Protein AF-0000000076654487 (afdb_homodimer)

Secondary structure (DSSP, 8-state):
--------------------S---TTSSS-SS--EEE-TTSHHHHHHHHHHHHHSTTSPPPTTEEEEEEE-GGGT-EEEEEESS-SSTT----EEEEEEEEGGGTEEEEEEEE-S---TT-----GGGS----EEEE-TTS-EEEEEE-SSHHHHHHHHHHHHHHHHHHHHHHHHHHHHHHT-/--------------------S---TTSSS-SS--EEE-TTSHHHHHHHHHHHHHSTTSPPPTTEEEEEEE-GGGT-EEEEEESS-SSTT----EEEEEEEEGGGTEEEEEEEE-S---TT-----GGGS----EEEE-TTS-EEEEEE-SSHHHHHHHHHHHHHHHHHHHHHHHHHHHHHHT-

Structure (mmCIF, N/CA/C/O backbone):
data_AF-0000000076654487-model_v1
#
loop_
_entity.id
_entity.type
_entity.pdbx_description
1 polymer 'Uncharacterized protein'
#
loop_
_atom_site.group_PDB
_atom_site.id
_atom_site.type_symbol
_atom_site.label_atom_id
_atom_site.label_alt_id
_atom_site.label_comp_id
_atom_site.label_asym_id
_atom_site.label_entity_id
_atom_site.label_seq_id
_atom_site.pdbx_PDB_ins_code
_atom_site.Cartn_x
_atom_site.Cartn_y
_atom_site.Cartn_z
_atom_site.occupancy
_atom_site.B_iso_or_equiv
_atom_site.auth_seq_id
_atom_site.auth_comp_id
_atom_site.auth_asym_id
_atom_site.auth_atom_id
_atom_site.pdbx_PDB_model_num
ATOM 1 N N . MET A 1 1 ? 0.216 -2.188 -38.406 1 23.5 1 MET A N 1
ATOM 2 C CA . MET A 1 1 ? 0.573 -3.184 -37.406 1 23.5 1 MET A CA 1
ATOM 3 C C . MET A 1 1 ? 0.747 -2.533 -36.031 1 23.5 1 MET A C 1
ATOM 5 O O . MET A 1 1 ? 1.669 -1.74 -35.844 1 23.5 1 MET A O 1
ATOM 9 N N . ALA A 1 2 ? -0.387 -2.32 -35.406 1 31.64 2 ALA A N 1
ATOM 10 C CA . ALA A 1 2 ? -0.644 -1.23 -34.469 1 31.64 2 ALA A CA 1
ATOM 11 C C . ALA A 1 2 ? 0.25 -1.345 -33.25 1 31.64 2 ALA A C 1
ATOM 13 O O . ALA A 1 2 ? 0.696 -2.439 -32.906 1 31.64 2 ALA A O 1
ATOM 14 N N . PRO A 1 3 ? 0.4 -0.325 -32.5 1 30.3 3 PRO A N 1
ATOM 15 C CA . PRO A 1 3 ? 1.2 0.01 -31.312 1 30.3 3 PRO A CA 1
ATOM 16 C C . PRO A 1 3 ? 0.864 -0.861 -30.109 1 30.3 3 PRO A C 1
ATOM 18 O O . PRO A 1 3 ? -0.278 -0.86 -29.641 1 30.3 3 PRO A O 1
ATOM 21 N N . ILE A 1 4 ? 1.284 -2.039 -29.922 1 30.59 4 ILE A N 1
ATOM 22 C CA . ILE A 1 4 ? 0.866 -2.885 -28.812 1 30.59 4 ILE A CA 1
ATOM 23 C C . ILE A 1 4 ? 1.35 -2.283 -27.5 1 30.59 4 ILE A C 1
ATOM 25 O O . ILE A 1 4 ? 2.555 -2.219 -27.234 1 30.59 4 ILE A O 1
ATOM 29 N N . ARG A 1 5 ? 0.355 -1.23 -26.75 1 32.34 5 ARG A N 1
ATOM 30 C CA . ARG A 1 5 ? 0.562 -0.476 -25.516 1 32.34 5 ARG A CA 1
ATOM 31 C C . ARG A 1 5 ? 0.9 -1.404 -24.359 1 32.34 5 ARG A C 1
ATOM 33 O O . ARG A 1 5 ? 0.125 -2.305 -24.031 1 32.34 5 ARG A O 1
ATOM 40 N N . THR A 1 6 ? 1.857 -1.496 -23.938 1 39.03 6 THR A N 1
ATOM 41 C CA . THR A 1 6 ? 2.695 -2.197 -22.969 1 39.03 6 THR A CA 1
ATOM 42 C C . THR A 1 6 ? 2.205 -1.95 -21.547 1 39.03 6 THR A C 1
ATOM 44 O O . THR A 1 6 ? 1.56 -0.936 -21.281 1 39.03 6 THR A O 1
ATOM 47 N N . CYS A 1 7 ? 2.293 -2.842 -20.641 1 35.69 7 CYS A N 1
ATOM 48 C CA . CYS A 1 7 ? 2.203 -3.104 -19.219 1 35.69 7 CYS A CA 1
ATOM 49 C C . CYS A 1 7 ? 2.861 -1.987 -18.422 1 35.69 7 CYS A C 1
ATOM 51 O O . CYS A 1 7 ? 4.09 -1.912 -18.344 1 35.69 7 CYS A O 1
ATOM 53 N N . LYS A 1 8 ? 2.684 -0.867 -18.047 1 39.19 8 LYS A N 1
ATOM 54 C CA . LYS A 1 8 ? 3.438 0.027 -17.172 1 39.19 8 LYS A CA 1
ATOM 55 C C . LYS A 1 8 ? 3.025 -0.156 -15.719 1 39.19 8 LYS A C 1
ATOM 57 O O . LYS A 1 8 ? 1.884 0.125 -15.352 1 39.19 8 LYS A O 1
ATOM 62 N N . GLN A 1 9 ? 2.883 -1.13 -14.695 1 35.28 9 GLN A N 1
ATOM 63 C CA . GLN A 1 9 ? 2.73 -0.827 -13.273 1 35.28 9 GLN A CA 1
ATOM 64 C C . GLN A 1 9 ? 4.055 -0.371 -12.664 1 35.28 9 GLN A C 1
ATOM 66 O O . GLN A 1 9 ? 4.066 0.351 -11.664 1 35.28 9 GLN A O 1
ATOM 71 N N . VAL A 1 10 ? 5.391 -0.1 -12.656 1 39.38 10 VAL A N 1
ATOM 72 C CA . VAL A 1 10 ? 6.387 -0.118 -11.594 1 39.38 10 VAL A CA 1
ATOM 73 C C . VAL A 1 10 ? 6.688 1.309 -11.141 1 39.38 10 VAL A C 1
ATOM 75 O O . VAL A 1 10 ? 6.93 1.554 -9.961 1 39.38 10 VAL A O 1
ATOM 78 N N . ARG A 1 11 ? 6.32 2.211 -10.438 1 48.56 11 ARG A N 1
ATOM 79 C CA . ARG A 1 11 ? 7.641 2.744 -10.117 1 48.56 11 ARG A CA 1
ATOM 80 C C . ARG A 1 11 ? 7.738 3.119 -8.641 1 48.56 11 ARG A C 1
ATOM 82 O O . ARG A 1 11 ? 6.816 3.713 -8.086 1 48.56 11 ARG A O 1
ATOM 89 N N . PHE A 1 12 ? 8.453 2.875 -7.801 1 46.5 12 PHE A N 1
ATOM 90 C CA . PHE A 1 12 ? 8.711 3.719 -6.641 1 46.5 12 PHE A CA 1
ATOM 91 C C . PHE A 1 12 ? 9.789 4.75 -6.945 1 46.5 12 PHE A C 1
ATOM 93 O O . PHE A 1 12 ? 10.977 4.422 -6.984 1 46.5 12 PHE A O 1
ATOM 100 N N . ARG A 1 13 ? 10.094 5.652 -8.125 1 46.31 13 ARG A N 1
ATOM 101 C CA . ARG A 1 13 ? 11.281 6.488 -8.047 1 46.31 13 ARG A CA 1
ATOM 102 C C . ARG A 1 13 ? 11.117 7.586 -7.004 1 46.31 13 ARG A C 1
ATOM 104 O O . ARG A 1 13 ? 10.602 8.664 -7.305 1 46.31 13 ARG A O 1
ATOM 111 N N . ASP A 1 14 ? 11.336 7.172 -5.656 1 41.62 14 ASP A N 1
ATOM 112 C CA . ASP A 1 14 ? 11.359 8.086 -4.516 1 41.62 14 ASP A CA 1
ATOM 113 C C . ASP A 1 14 ? 12.477 9.117 -4.656 1 41.62 14 ASP A C 1
ATOM 115 O O . ASP A 1 14 ? 13.641 8.812 -4.406 1 41.62 14 ASP A O 1
ATOM 119 N N . GLN A 1 15 ? 12.594 10.203 -5.73 1 39.38 15 GLN A N 1
ATOM 120 C CA . GLN A 1 15 ? 13.688 11.039 -6.203 1 39.38 15 GLN A CA 1
ATOM 121 C C . GLN A 1 15 ? 14.469 11.633 -5.035 1 39.38 15 GLN A C 1
ATOM 123 O O . GLN A 1 15 ? 13.891 12.273 -4.156 1 39.38 15 GLN A O 1
ATOM 128 N N . TYR A 1 16 ? 15.484 11.344 -3.92 1 38.53 16 TYR A N 1
ATOM 129 C CA . TYR A 1 16 ? 16.172 12.602 -3.639 1 38.53 16 TYR A CA 1
ATOM 130 C C . TYR A 1 16 ? 17.234 12.891 -4.699 1 38.53 16 TYR A C 1
ATOM 132 O O . TYR A 1 16 ? 17.984 11.992 -5.105 1 38.53 16 TYR A O 1
ATOM 140 N N . GLU A 1 17 ? 17.141 13.953 -5.531 1 36.28 17 GLU A N 1
ATOM 141 C CA . GLU A 1 17 ? 18.422 14.422 -6.008 1 36.28 17 GLU A CA 1
ATOM 142 C C . GLU A 1 17 ? 19.5 14.305 -4.922 1 36.28 17 GLU A C 1
ATOM 144 O O . GLU A 1 17 ? 19.172 14.156 -3.74 1 36.28 17 GLU A O 1
ATOM 149 N N . ARG A 1 18 ? 20.469 15.148 -4.199 1 33.25 18 ARG A N 1
ATOM 150 C CA . ARG A 1 18 ? 21.891 15.125 -4.535 1 33.25 18 ARG A CA 1
ATOM 151 C C . ARG A 1 18 ? 22.641 14.07 -3.715 1 33.25 18 ARG A C 1
ATOM 153 O O . ARG A 1 18 ? 22.781 14.219 -2.5 1 33.25 18 ARG A O 1
ATOM 160 N N . PRO A 1 19 ? 22.562 12.633 -3.738 1 33.38 19 PRO A N 1
ATOM 161 C CA . PRO A 1 19 ? 23.547 11.992 -2.861 1 33.38 19 PRO A CA 1
ATOM 162 C C . PRO A 1 19 ? 24.984 12.414 -3.182 1 33.38 19 PRO A C 1
ATOM 164 O O . PRO A 1 19 ? 25.469 12.156 -4.285 1 33.38 19 PRO A O 1
ATOM 167 N N . LYS A 1 20 ? 25.5 13.367 -2.941 1 32.88 20 LYS A N 1
ATOM 168 C CA . LYS A 1 20 ? 26.938 13.297 -3.18 1 32.88 20 LYS A CA 1
ATOM 169 C C . LYS A 1 20 ? 27.547 12.039 -2.555 1 32.88 20 LYS A C 1
ATOM 171 O O . LYS A 1 20 ? 28.375 11.367 -3.176 1 32.88 20 LYS A O 1
ATOM 176 N N . ASN A 1 21 ? 27.984 12.039 -1.255 1 29.23 21 ASN A N 1
ATOM 177 C CA . ASN A 1 21 ? 28.844 11.023 -0.655 1 29.23 21 ASN A CA 1
ATOM 178 C C . ASN A 1 21 ? 28.062 9.75 -0.334 1 29.23 21 ASN A C 1
ATOM 180 O O . ASN A 1 21 ? 26.891 9.812 0.015 1 29.23 21 ASN A O 1
ATOM 184 N N . LYS A 1 22 ? 28.594 8.523 -0.768 1 29.69 22 LYS A N 1
ATOM 185 C CA . LYS A 1 22 ? 28.359 7.105 -0.51 1 29.69 22 LYS A CA 1
ATOM 186 C C . LYS A 1 22 ? 27.812 6.883 0.893 1 29.69 22 LYS A C 1
ATOM 188 O O . LYS A 1 22 ? 28.562 6.746 1.854 1 29.69 22 LYS A O 1
ATOM 193 N N . ALA A 1 23 ? 26.938 7.566 1.397 1 30.48 23 ALA A N 1
ATOM 194 C CA . ALA A 1 23 ? 26.703 7.164 2.781 1 30.48 23 ALA A CA 1
ATOM 195 C C . ALA A 1 23 ? 26.312 5.691 2.863 1 30.48 23 ALA A C 1
ATOM 197 O O . ALA A 1 23 ? 25.578 5.191 2.008 1 30.48 23 ALA A O 1
ATOM 198 N N . SER A 1 24 ? 27.078 4.887 3.352 1 29.08 24 SER A N 1
ATOM 199 C CA . SER A 1 24 ? 26.969 3.477 3.717 1 29.08 24 SER A CA 1
ATOM 200 C C . SER A 1 24 ? 25.562 3.137 4.203 1 29.08 24 SER A C 1
ATOM 202 O O . SER A 1 24 ? 24.969 3.891 4.977 1 29.08 24 SER A O 1
ATOM 204 N N . LEU A 1 25 ? 24.766 2.479 3.451 1 31.28 25 LEU A N 1
ATOM 205 C CA . LEU A 1 25 ? 23.547 1.765 3.818 1 31.28 25 LEU A CA 1
ATOM 206 C C . LEU A 1 25 ? 23.5 1.495 5.32 1 31.28 25 LEU A C 1
ATOM 208 O O . LEU A 1 25 ? 22.5 1.004 5.84 1 31.28 25 LEU A O 1
ATOM 212 N N . THR A 1 26 ? 24.688 1.506 5.902 1 31.28 26 THR A N 1
ATOM 213 C CA . THR A 1 26 ? 24.812 1.057 7.285 1 31.28 26 THR A CA 1
ATOM 214 C C . THR A 1 26 ? 24.188 2.068 8.242 1 31.28 26 THR A C 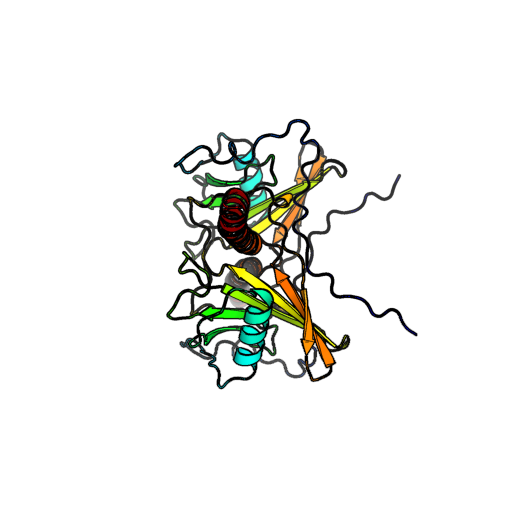1
ATOM 216 O O . THR A 1 26 ? 23.953 1.758 9.414 1 31.28 26 THR A O 1
ATOM 219 N N . GLU A 1 27 ? 24.391 3.436 7.832 1 34.56 27 GLU A N 1
ATOM 220 C CA . GLU A 1 27 ? 24.078 4.367 8.914 1 34.56 27 GLU A CA 1
ATOM 221 C C . GLU A 1 27 ? 22.578 4.605 9.031 1 34.56 27 GLU A C 1
ATOM 223 O O . GLU A 1 27 ? 22.141 5.605 9.609 1 34.56 27 GLU A O 1
ATOM 228 N N . MET A 1 28 ? 21.891 4.074 8.078 1 35.91 28 MET A N 1
ATOM 229 C CA . MET A 1 28 ? 20.469 4.395 8.125 1 35.91 28 MET A CA 1
ATOM 230 C C . MET A 1 28 ? 19.969 4.418 9.562 1 35.91 28 MET A C 1
ATOM 232 O O . MET A 1 28 ? 19.234 5.332 9.953 1 35.91 28 MET A O 1
ATOM 236 N N . GLY A 1 29 ? 19.359 3.227 9.875 1 35.81 29 GLY A N 1
ATOM 237 C CA . GLY A 1 29 ? 18.547 3.176 11.078 1 35.81 29 GLY A CA 1
ATOM 238 C C . GLY A 1 29 ? 19.344 3.49 12.344 1 35.81 29 GLY A C 1
ATOM 239 O O . GLY A 1 29 ? 20.531 3.182 12.43 1 35.81 29 GLY A O 1
ATOM 240 N N . LYS A 1 30 ? 19.359 4.68 12.742 1 41.03 30 LYS A N 1
ATOM 241 C CA . LYS A 1 30 ? 19.75 4.625 14.148 1 41.03 30 LYS A CA 1
ATOM 242 C C . LYS A 1 30 ? 19.484 3.244 14.742 1 41.03 30 LYS A C 1
ATOM 244 O O . LYS A 1 30 ? 18.484 2.6 14.414 1 41.03 30 LYS A O 1
ATOM 249 N N . PRO A 1 31 ? 20.453 2.564 15.305 1 43.91 31 PRO A N 1
ATOM 250 C CA . PRO A 1 31 ? 20.297 1.255 15.945 1 43.91 31 PRO A CA 1
ATOM 251 C C . PRO A 1 31 ? 18.844 0.916 16.25 1 43.91 31 PRO A C 1
ATOM 253 O O . PRO A 1 31 ? 17.953 1.759 16.078 1 43.91 31 PRO A O 1
ATOM 256 N N . ASP A 1 32 ? 18.438 0.181 17.391 1 51.78 32 ASP A N 1
ATOM 257 C CA . ASP A 1 32 ? 17.406 -0.6 18.062 1 51.78 32 ASP A CA 1
ATOM 258 C C . ASP A 1 32 ? 16.172 0.256 18.359 1 51.78 32 ASP A C 1
ATOM 260 O O . ASP A 1 32 ? 15.266 -0.182 19.078 1 51.78 32 ASP A O 1
ATOM 264 N N . GLY A 1 33 ? 15.992 1.691 17.938 1 69.56 33 GLY A N 1
ATOM 265 C CA . GLY A 1 33 ? 14.891 2.348 18.625 1 69.56 33 GLY A CA 1
ATOM 266 C C . GLY A 1 33 ? 13.914 3.016 17.672 1 69.56 33 GLY A C 1
ATOM 267 O O . GLY A 1 33 ? 14.18 3.123 16.469 1 69.56 33 GLY A O 1
ATOM 268 N N . ILE A 1 34 ? 12.766 3.215 17.922 1 89.31 34 ILE A N 1
ATOM 269 C CA . ILE A 1 34 ? 11.633 3.914 17.328 1 89.31 34 ILE A CA 1
ATOM 270 C C . ILE A 1 34 ? 11.883 5.422 17.359 1 89.31 34 ILE A C 1
ATOM 272 O O . ILE A 1 34 ? 12.195 5.977 18.422 1 89.31 34 ILE A O 1
ATOM 276 N N . THR A 1 35 ? 12.031 6.074 16.172 1 93.06 35 THR A N 1
ATOM 277 C CA . THR A 1 35 ? 12.094 7.531 16.125 1 93.06 35 THR A CA 1
ATOM 278 C C . THR A 1 35 ? 10.688 8.133 16.109 1 93.06 35 THR A C 1
ATOM 280 O O . THR A 1 35 ? 9.867 7.812 15.25 1 93.06 35 THR A O 1
ATOM 283 N N . ILE A 1 36 ? 10.461 8.977 17.078 1 95.56 36 ILE A N 1
ATOM 284 C CA . ILE A 1 36 ? 9.172 9.641 17.219 1 95.56 36 ILE A CA 1
ATOM 285 C C . ILE A 1 36 ? 9.328 11.133 16.938 1 95.56 36 ILE A C 1
ATOM 287 O O . ILE A 1 36 ? 10.211 11.789 17.5 1 95.56 36 ILE A O 1
ATOM 291 N N . LEU A 1 37 ? 8.578 11.672 15.977 1 96.19 37 LEU A N 1
ATOM 292 C CA . LEU A 1 37 ? 8.531 13.102 15.703 1 96.19 37 LEU A CA 1
ATOM 293 C C . LEU A 1 37 ? 7.289 13.734 16.312 1 96.19 37 LEU A C 1
ATOM 295 O O . LEU A 1 37 ? 6.191 13.18 16.219 1 96.19 37 LEU A O 1
ATOM 299 N N . THR A 1 38 ? 7.461 14.828 16.938 1 95.88 38 THR A N 1
ATOM 300 C CA . THR A 1 38 ? 6.371 15.516 17.625 1 95.88 38 THR A CA 1
ATOM 301 C C . THR A 1 38 ? 6.117 16.875 17 1 95.88 38 THR A C 1
ATOM 303 O O . THR A 1 38 ? 6.742 17.234 15.992 1 95.88 38 THR A O 1
ATOM 306 N N . LYS A 1 39 ? 5.211 17.625 17.578 1 92.88 39 LYS A N 1
ATOM 307 C CA . LYS A 1 39 ? 4.832 18.938 17.062 1 92.88 39 LYS A CA 1
ATOM 308 C C . LYS A 1 39 ? 6.008 19.922 17.109 1 92.88 39 LYS A C 1
ATOM 310 O O . LYS A 1 39 ? 5.957 20.984 16.516 1 92.88 39 LYS A O 1
ATOM 315 N N . LYS A 1 40 ? 7.016 19.594 17.75 1 93.12 40 LYS A N 1
ATOM 316 C CA . LYS A 1 40 ? 8.227 20.406 17.781 1 93.12 40 LYS A CA 1
ATOM 317 C C . LYS A 1 40 ? 9.031 20.234 16.5 1 93.12 40 LYS A C 1
ATOM 319 O O . LYS A 1 40 ? 9.922 21.031 16.203 1 93.12 40 LYS A O 1
ATOM 324 N N . ASP A 1 41 ? 8.773 19.156 15.797 1 93.25 41 ASP A N 1
ATOM 325 C CA . ASP A 1 41 ? 9.469 18.859 14.547 1 93.25 41 ASP A CA 1
ATOM 326 C C . ASP A 1 41 ? 8.734 19.453 13.352 1 93.25 41 ASP A C 1
ATOM 328 O O . ASP A 1 41 ? 7.516 19.312 13.234 1 93.25 41 ASP A O 1
ATOM 332 N N . GLU A 1 42 ? 9.469 20.062 12.406 1 93.5 42 GLU A N 1
ATOM 333 C CA . GLU A 1 42 ? 8.883 20.703 11.227 1 93.5 42 GLU A CA 1
ATOM 334 C C . GLU A 1 42 ? 8.156 19.688 10.359 1 93.5 42 GLU A C 1
ATOM 336 O O . GLU A 1 42 ? 7.086 19.984 9.812 1 93.5 42 GLU A O 1
ATOM 341 N N . VAL A 1 43 ? 8.758 18.562 10.266 1 93.81 43 VAL A N 1
ATOM 342 C CA . VAL A 1 43 ? 8.172 17.516 9.438 1 93.81 43 VAL A CA 1
ATOM 343 C C . VAL A 1 43 ? 6.816 17.094 10.008 1 93.81 43 VAL A C 1
ATOM 345 O O . VAL A 1 43 ? 5.844 16.953 9.266 1 93.81 43 VAL A O 1
ATOM 348 N N . CYS A 1 44 ? 6.773 16.906 11.266 1 96.06 44 CYS A N 1
ATOM 349 C CA . CYS A 1 44 ? 5.531 16.516 11.922 1 96.06 44 CYS A CA 1
ATOM 350 C C . CYS A 1 44 ? 4.453 17.594 11.727 1 96.06 44 CYS A C 1
ATOM 352 O O . CYS A 1 44 ? 3.316 17.266 11.375 1 96.06 44 CYS A O 1
ATOM 354 N N . CYS A 1 45 ? 4.805 18.812 11.906 1 93.75 45 CYS A N 1
ATOM 355 C CA . CYS A 1 45 ? 3.865 19.922 11.727 1 93.75 45 CYS A CA 1
ATOM 356 C C . CYS A 1 45 ? 3.336 19.953 10.297 1 93.75 45 CYS A C 1
ATOM 358 O O . CYS A 1 45 ? 2.135 20.109 10.078 1 93.75 45 CYS A O 1
ATOM 360 N N . PHE A 1 46 ? 4.227 19.812 9.383 1 93.25 46 PHE A N 1
ATOM 361 C CA . PHE A 1 46 ? 3.859 19.844 7.973 1 93.25 46 PHE A CA 1
ATOM 362 C C . PHE A 1 46 ? 2.871 18.734 7.648 1 93.25 46 PHE A C 1
ATOM 364 O O . PHE A 1 46 ? 1.811 18.984 7.07 1 93.25 46 PHE A O 1
ATOM 371 N N . ILE A 1 47 ? 3.178 17.453 8.008 1 96.31 47 ILE A N 1
ATOM 372 C CA . ILE A 1 47 ? 2.391 16.281 7.637 1 96.31 47 ILE A CA 1
ATOM 373 C C . ILE A 1 47 ? 1.038 16.328 8.344 1 96.31 47 ILE A C 1
ATOM 375 O O . ILE A 1 47 ? -0.001 16.094 7.723 1 96.31 47 ILE A O 1
ATOM 379 N N . THR A 1 48 ? 1.052 16.609 9.625 1 95.69 48 THR A N 1
ATOM 380 C CA . THR A 1 48 ? -0.208 16.641 10.359 1 95.69 48 THR A CA 1
ATOM 381 C C . THR A 1 48 ? -1.071 17.812 9.898 1 95.69 48 THR A C 1
ATOM 383 O O . THR A 1 48 ? -2.299 17.703 9.852 1 95.69 48 THR A O 1
ATOM 386 N N . GLY A 1 49 ? -0.421 18.953 9.57 1 92.44 49 GLY A N 1
ATOM 387 C CA . GLY A 1 49 ? -1.163 20.062 8.984 1 92.44 49 GLY A CA 1
ATOM 388 C C . GLY A 1 49 ? -1.818 19.703 7.66 1 92.44 49 GLY A C 1
ATOM 389 O O . GLY A 1 49 ? -2.975 20.062 7.422 1 92.44 49 GLY A O 1
ATOM 390 N N . THR A 1 50 ? -1.096 19.078 6.84 1 92.88 50 THR A N 1
ATOM 391 C CA . THR A 1 50 ? -1.614 18.625 5.547 1 92.88 50 THR A CA 1
ATOM 392 C C . THR A 1 50 ? -2.783 17.672 5.734 1 92.88 50 THR A C 1
ATOM 394 O O . THR A 1 50 ? -3.816 17.797 5.078 1 92.88 50 THR A O 1
ATOM 397 N N . LEU A 1 51 ? -2.574 16.688 6.648 1 95.06 51 LEU A N 1
ATOM 398 C CA . LEU A 1 51 ? -3.641 15.734 6.934 1 95.06 51 LEU A CA 1
ATOM 399 C C . LEU A 1 51 ? -4.895 16.453 7.426 1 95.06 51 LEU A C 1
ATOM 401 O O . LEU A 1 51 ? -6.004 16.141 7 1 95.06 51 LEU A O 1
ATOM 405 N N . SER A 1 52 ? -4.719 17.359 8.289 1 91.19 52 SER A N 1
ATOM 406 C CA . SER A 1 52 ? -5.828 18.109 8.852 1 91.19 52 SER A CA 1
ATOM 407 C C . SER A 1 52 ? -6.617 18.828 7.754 1 91.19 52 SER A C 1
ATOM 409 O O . SER A 1 52 ? -7.852 18.812 7.762 1 91.19 52 SER A O 1
ATOM 411 N N . ARG A 1 53 ? -5.934 19.469 6.828 1 89.69 53 ARG A N 1
ATOM 412 C CA . ARG A 1 53 ? -6.598 20.172 5.73 1 89.69 53 ARG A CA 1
ATOM 413 C C . ARG A 1 53 ? -7.293 19.188 4.797 1 89.69 53 ARG A C 1
ATOM 415 O O . ARG A 1 53 ? -8.375 19.469 4.273 1 89.69 53 ARG A O 1
ATOM 422 N N . PHE A 1 54 ? -6.695 18.078 4.629 1 88.75 54 PHE A N 1
ATOM 423 C CA . PHE A 1 54 ? -7.223 17.047 3.73 1 88.75 54 PHE A CA 1
ATOM 424 C C . PHE A 1 54 ? -8.508 16.453 4.289 1 88.75 54 PHE A C 1
ATOM 426 O O . PHE A 1 54 ? -9.438 16.156 3.535 1 88.75 54 PHE A O 1
ATOM 433 N N . LEU A 1 55 ? -8.555 16.219 5.559 1 89.69 55 LEU A N 1
ATOM 434 C CA . LEU A 1 55 ? -9.656 15.492 6.184 1 89.69 55 LEU A CA 1
ATOM 435 C C . LEU A 1 55 ? -10.766 16.438 6.609 1 89.69 55 LEU A C 1
ATOM 437 O O . LEU A 1 55 ? -11.781 16.016 7.168 1 89.69 55 LEU A O 1
ATOM 441 N N . LYS A 1 56 ? -10.523 17.656 6.379 1 84.62 56 LYS A N 1
ATOM 442 C CA . LYS A 1 56 ? -11.609 18.562 6.742 1 84.62 56 LYS A CA 1
ATOM 443 C C . LYS A 1 56 ? -12.953 18.047 6.227 1 84.62 56 LYS A C 1
ATOM 445 O O . LYS A 1 56 ? -13.039 17.562 5.102 1 84.62 56 LYS A O 1
ATOM 450 N N . PRO A 1 57 ? -14.039 18.172 7.023 1 84.06 57 PRO A N 1
ATOM 451 C CA . PRO A 1 57 ? -14.125 18.953 8.266 1 84.06 57 PRO A CA 1
ATOM 452 C C . PRO A 1 57 ? -13.688 18.141 9.492 1 84.06 57 PRO A C 1
ATOM 454 O O . PRO A 1 57 ? -13.781 18.641 10.617 1 84.06 57 PRO A O 1
ATOM 457 N N . LEU A 1 58 ? -13.281 16.969 9.375 1 84.31 58 LEU A N 1
ATOM 458 C CA . LEU A 1 58 ? -12.797 16.188 10.508 1 84.31 58 LEU A CA 1
ATOM 459 C C . LEU A 1 58 ? -11.57 16.844 11.133 1 84.31 58 LEU A C 1
ATOM 461 O O . LEU A 1 58 ? -10.688 17.328 10.422 1 84.31 58 LEU A O 1
ATOM 465 N N . GLU A 1 59 ? -11.562 16.906 12.453 1 86.31 59 GLU A N 1
ATOM 466 C CA . GLU A 1 59 ? -10.398 17.422 13.172 1 86.31 59 GLU A CA 1
ATOM 467 C C . GLU A 1 59 ? -9.492 16.281 13.648 1 86.31 59 GLU A C 1
ATOM 469 O O . GLU A 1 59 ? -9.969 15.258 14.125 1 86.31 59 GLU A O 1
ATOM 474 N N . ILE A 1 60 ? -8.234 16.5 13.445 1 89.56 60 ILE A N 1
ATOM 475 C CA . ILE A 1 60 ? -7.324 15.492 13.977 1 89.56 60 ILE A CA 1
ATOM 476 C C . ILE A 1 60 ? -6.996 15.812 15.438 1 89.56 60 ILE A C 1
ATOM 478 O O . ILE A 1 60 ? -6.949 16.984 15.828 1 89.56 60 ILE A O 1
ATOM 482 N N . PRO A 1 61 ? -6.766 14.867 16.266 1 92.25 61 PRO A N 1
ATOM 483 C CA . PRO A 1 61 ? -6.449 15.086 17.688 1 92.25 61 PRO A CA 1
ATOM 484 C C . PRO A 1 61 ? -5.184 15.914 17.891 1 92.25 61 PRO A C 1
ATOM 486 O O . PRO A 1 61 ? -4.23 15.797 17.109 1 92.25 61 PRO A O 1
ATOM 489 N N . PRO A 1 62 ? -5.086 16.641 18.922 1 88.06 62 PRO A N 1
ATOM 490 C CA . PRO A 1 62 ? -3.941 17.531 19.172 1 88.06 62 PRO A CA 1
ATOM 491 C C . PRO A 1 62 ? -2.662 16.75 19.484 1 88.06 62 PRO A C 1
ATOM 493 O O . PRO A 1 62 ? -1.562 17.234 19.203 1 88.06 62 PRO A O 1
ATOM 496 N N . ASN A 1 63 ? -2.711 15.586 20.125 1 89 63 ASN A N 1
ATOM 497 C CA . ASN A 1 63 ? -1.522 14.828 20.5 1 89 63 ASN A CA 1
ATOM 498 C C . ASN A 1 63 ? -1.16 13.789 19.438 1 89 63 ASN A C 1
ATOM 500 O O . ASN A 1 63 ? -0.948 12.617 19.766 1 89 63 ASN A O 1
ATOM 504 N N . THR A 1 64 ? -1.204 14.328 18.281 1 95.06 64 THR A N 1
ATOM 505 C CA . THR A 1 64 ? -0.82 13.477 17.156 1 95.06 64 THR A CA 1
ATOM 506 C C . THR A 1 64 ? 0.68 13.578 16.891 1 95.06 64 THR A C 1
ATOM 508 O O . THR A 1 64 ? 1.252 14.664 16.922 1 95.06 64 THR A O 1
ATOM 511 N N . HIS A 1 65 ? 1.386 12.469 16.75 1 96.38 65 HIS A N 1
ATOM 512 C CA . HIS A 1 65 ? 2.814 12.406 16.469 1 96.38 65 HIS A CA 1
ATOM 513 C C . HIS A 1 65 ? 3.107 11.445 15.328 1 96.38 65 HIS A C 1
ATOM 515 O O . HIS A 1 65 ? 2.197 10.797 14.805 1 96.38 65 HIS A O 1
ATOM 521 N N . LEU A 1 66 ? 4.371 11.477 14.898 1 97.19 66 LEU A N 1
ATOM 522 C CA . LEU A 1 66 ? 4.773 10.594 13.805 1 97.19 66 LEU A CA 1
ATOM 523 C C . LEU A 1 66 ? 5.762 9.539 14.297 1 97.19 66 LEU A C 1
ATOM 525 O O . LEU A 1 66 ? 6.641 9.836 15.109 1 97.19 66 LEU A O 1
ATOM 529 N N . ILE A 1 67 ? 5.574 8.352 13.836 1 97.19 67 ILE A N 1
ATOM 530 C CA . ILE A 1 67 ? 6.617 7.336 13.891 1 97.19 67 ILE A CA 1
ATOM 531 C C . ILE A 1 67 ? 7.359 7.293 12.555 1 97.19 67 ILE A C 1
ATOM 533 O O . ILE A 1 67 ? 6.746 7.102 11.5 1 97.19 67 ILE A O 1
ATOM 537 N N . GLU A 1 68 ? 8.664 7.434 12.625 1 96.81 68 GLU A N 1
ATOM 538 C CA . GLU A 1 68 ? 9.461 7.508 11.398 1 96.81 68 GLU A CA 1
ATOM 539 C C . GLU A 1 68 ? 9.922 6.121 10.961 1 96.81 68 GLU A C 1
ATOM 541 O O . GLU A 1 68 ? 10.547 5.398 11.742 1 96.81 68 GLU A O 1
ATOM 546 N N . HIS A 1 69 ? 9.602 5.785 9.711 1 96.12 69 HIS A N 1
ATOM 547 C CA . HIS A 1 69 ? 10.07 4.543 9.109 1 96.12 69 HIS A CA 1
ATOM 548 C C . HIS A 1 69 ? 11.172 4.805 8.094 1 96.12 69 HIS A C 1
ATOM 550 O O . HIS A 1 69 ? 11.992 3.924 7.82 1 96.12 69 HIS A O 1
ATOM 556 N N . ARG A 1 70 ? 11.102 5.93 7.473 1 93.56 70 ARG A N 1
ATOM 557 C CA . ARG A 1 70 ? 12.094 6.48 6.551 1 93.56 70 ARG A CA 1
ATOM 558 C C . ARG A 1 70 ? 12.148 8 6.645 1 93.56 70 ARG A C 1
ATOM 560 O O . ARG A 1 70 ? 11.109 8.672 6.574 1 93.56 70 ARG A O 1
ATOM 567 N N . PRO A 1 71 ? 13.289 8.562 6.785 1 92.31 71 PRO A N 1
ATOM 568 C CA . PRO A 1 71 ? 13.383 10.008 6.992 1 92.31 71 PRO A CA 1
ATOM 569 C C . PRO A 1 71 ? 13.008 10.805 5.746 1 92.31 71 PRO A C 1
ATOM 571 O O . PRO A 1 71 ? 13.047 10.273 4.633 1 92.31 71 PRO A O 1
ATOM 574 N N . TRP A 1 72 ? 12.68 12.062 5.996 1 89.56 72 TRP A N 1
ATOM 575 C CA . TRP A 1 72 ? 12.273 13.016 4.965 1 89.56 72 TRP A CA 1
ATOM 576 C C . TRP A 1 72 ? 13.289 13.039 3.824 1 89.56 72 TRP A C 1
ATOM 578 O O . TRP A 1 72 ? 12.906 13.023 2.65 1 89.56 72 TRP A O 1
ATOM 588 N N . SER A 1 73 ? 14.562 13.039 4.086 1 82.88 73 SER A N 1
ATOM 589 C CA . SER A 1 73 ? 15.641 13.195 3.115 1 82.88 73 SER A CA 1
ATOM 590 C C . SER A 1 73 ? 15.727 11.977 2.193 1 82.88 73 SER A C 1
ATOM 592 O O . SER A 1 73 ? 16.328 12.055 1.117 1 82.88 73 SER A O 1
ATOM 594 N N . ALA A 1 74 ? 15.148 10.867 2.535 1 84.62 74 ALA A N 1
ATOM 595 C CA . ALA A 1 74 ? 15.227 9.641 1.753 1 84.62 74 ALA A CA 1
ATOM 596 C C . ALA A 1 74 ? 13.867 9.281 1.162 1 84.62 74 ALA A C 1
ATOM 598 O O . ALA A 1 74 ? 13.633 8.141 0.76 1 84.62 74 ALA A O 1
ATOM 599 N N . GLY A 1 75 ? 12.891 10.227 1.076 1 87.38 75 GLY A N 1
ATOM 600 C CA . GLY A 1 75 ? 11.531 9.906 0.655 1 87.38 75 GLY A CA 1
ATOM 601 C C . GLY A 1 75 ? 10.625 9.531 1.809 1 87.38 75 GLY A C 1
ATOM 602 O O . GLY A 1 75 ? 10.07 8.43 1.839 1 87.38 75 GLY A O 1
ATOM 603 N N . GLY A 1 76 ? 10.398 10.242 2.658 1 92.81 76 GLY A N 1
ATOM 604 C CA . GLY A 1 76 ? 9.719 10.164 3.943 1 92.81 76 GLY A CA 1
ATOM 605 C C . GLY A 1 76 ? 8.594 9.148 3.967 1 92.81 76 GLY A C 1
ATOM 606 O O . GLY A 1 76 ? 7.703 9.18 3.115 1 92.81 76 GLY A O 1
ATOM 607 N N . ILE A 1 77 ? 8.695 8.211 4.898 1 97 77 ILE A N 1
ATOM 608 C CA . ILE A 1 77 ? 7.602 7.309 5.234 1 97 77 ILE A CA 1
ATOM 609 C C . ILE A 1 77 ? 7.355 7.336 6.738 1 97 77 ILE A C 1
ATOM 611 O O . ILE A 1 77 ? 8.281 7.121 7.531 1 97 77 ILE A O 1
ATOM 615 N N . TYR A 1 78 ? 6.109 7.594 7.109 1 97.38 78 TYR A N 1
ATOM 616 C CA . TYR A 1 78 ? 5.762 7.754 8.516 1 97.38 78 TYR A CA 1
ATOM 617 C C . TYR A 1 78 ? 4.426 7.094 8.828 1 97.38 78 TYR A C 1
ATOM 619 O O . TYR A 1 78 ? 3.623 6.844 7.926 1 97.38 78 TYR A O 1
ATOM 627 N N . THR A 1 79 ? 4.25 6.742 10.078 1 98.06 79 THR A N 1
ATOM 628 C CA . THR A 1 79 ? 2.93 6.457 10.625 1 98.06 79 THR A CA 1
ATOM 629 C C . THR A 1 79 ? 2.436 7.617 11.484 1 98.06 79 THR A C 1
ATOM 631 O O . THR A 1 79 ? 3.172 8.133 12.328 1 98.06 79 THR A O 1
ATOM 634 N N . ILE A 1 80 ? 1.282 8.094 11.188 1 97.62 80 ILE A N 1
ATOM 635 C CA . ILE A 1 80 ? 0.638 9.117 12.008 1 97.62 80 ILE A CA 1
ATOM 636 C C . ILE A 1 80 ? -0.145 8.453 13.133 1 97.62 80 ILE A C 1
ATOM 638 O O . ILE A 1 80 ? -1.062 7.664 12.883 1 97.62 80 ILE A O 1
ATOM 642 N N . ARG A 1 81 ? 0.171 8.852 14.367 1 95.31 81 ARG A N 1
ATOM 643 C CA . ARG A 1 81 ? -0.41 8.188 15.531 1 95.31 81 ARG A CA 1
ATOM 644 C C . ARG A 1 81 ? -0.897 9.203 16.562 1 95.31 81 ARG A C 1
ATOM 646 O O . ARG A 1 81 ? -0.303 10.273 16.703 1 95.31 81 ARG A O 1
ATOM 653 N N . SER A 1 82 ? -1.971 8.828 17.141 1 92.44 82 SER A N 1
ATOM 654 C CA . SER A 1 82 ? -2.521 9.609 18.25 1 92.44 82 SER A CA 1
ATOM 655 C C . SER A 1 82 ? -3.146 8.711 19.312 1 92.44 82 SER A C 1
ATOM 657 O O . SER A 1 82 ? -3.471 7.555 19.031 1 92.44 82 SER A O 1
ATOM 659 N N . ILE A 1 83 ? -3.18 9.281 20.547 1 89.25 83 ILE A N 1
ATOM 660 C CA . ILE A 1 83 ? -3.844 8.547 21.625 1 89.25 83 ILE A CA 1
ATOM 661 C C . ILE A 1 83 ? -5.324 8.375 21.281 1 89.25 83 ILE A C 1
ATOM 663 O O . ILE A 1 83 ? -5.863 7.27 21.391 1 89.25 83 ILE A O 1
ATOM 667 N N . GLU A 1 84 ? -5.898 9.492 20.875 1 90.81 84 GLU A N 1
ATOM 668 C CA . GLU A 1 84 ? -7.266 9.422 20.375 1 90.81 84 GLU A CA 1
ATOM 669 C C . GLU A 1 84 ? -7.297 9.047 18.906 1 90.81 84 GLU A C 1
ATOM 671 O O . GLU A 1 84 ? -6.414 9.445 18.141 1 90.81 84 GLU A O 1
ATOM 676 N N . PRO A 1 85 ? -8.328 8.32 18.516 1 89.94 85 PRO A N 1
ATOM 677 C CA . PRO A 1 85 ? -8.391 7.918 17.109 1 89.94 85 PRO A CA 1
ATOM 678 C C . PRO A 1 85 ? -8.391 9.109 16.156 1 89.94 85 PRO A C 1
ATOM 680 O O . PRO A 1 85 ? -9.102 10.086 16.375 1 89.94 85 PRO A O 1
ATOM 683 N N . ILE A 1 86 ? -7.516 8.992 15.117 1 90.5 86 ILE A N 1
ATOM 684 C CA . ILE A 1 86 ? -7.445 10.039 14.102 1 90.5 86 ILE A CA 1
ATOM 685 C C . ILE A 1 86 ? -8.75 10.07 13.312 1 90.5 86 ILE A C 1
ATOM 687 O O . ILE A 1 86 ? -9.281 11.148 13.031 1 90.5 86 ILE A O 1
ATOM 691 N N . LEU A 1 87 ? -9.227 8.867 12.914 1 88.62 87 LEU A N 1
ATOM 692 C CA . LEU A 1 87 ? -10.492 8.727 12.203 1 88.62 87 LEU A CA 1
ATOM 693 C C . LEU A 1 87 ? -11.578 8.203 13.141 1 88.62 87 LEU A C 1
ATOM 695 O O . LEU A 1 87 ? -11.305 7.387 14.023 1 88.62 87 LEU A O 1
ATOM 699 N N . PRO A 1 88 ? -12.797 8.664 12.836 1 85.81 88 PRO A N 1
ATOM 700 C CA . PRO A 1 88 ? -13.891 8.172 13.68 1 85.81 88 PRO A CA 1
ATOM 701 C C . PRO A 1 88 ? -14.117 6.668 13.547 1 85.81 88 PRO A C 1
ATOM 703 O O . PRO A 1 88 ? -13.945 6.109 12.461 1 85.81 88 PRO A O 1
ATOM 706 N N . ASN A 1 89 ? -14.453 5.953 14.695 1 79.75 89 ASN A N 1
ATOM 707 C CA . ASN A 1 89 ? -14.914 4.57 14.758 1 79.75 89 ASN A CA 1
ATOM 708 C C . ASN A 1 89 ? -13.812 3.592 14.367 1 79.75 89 ASN A C 1
ATOM 710 O O . ASN A 1 89 ? -14.094 2.49 13.891 1 79.75 89 ASN A O 1
ATOM 714 N N . THR A 1 90 ? -12.625 4.094 14.336 1 83.94 90 THR A N 1
ATOM 715 C CA . THR A 1 90 ? -11.523 3.162 14.109 1 83.94 90 THR A CA 1
ATOM 716 C C . THR A 1 90 ? -10.297 3.57 14.922 1 83.94 90 THR A C 1
ATOM 718 O O . THR A 1 90 ? -10.078 4.758 15.172 1 83.94 90 THR A O 1
ATOM 721 N N . ARG A 1 91 ? -9.477 2.59 15.266 1 87.31 91 ARG A N 1
ATOM 722 C CA . ARG A 1 91 ? -8.266 2.857 16.031 1 87.31 91 ARG A CA 1
ATOM 723 C C . ARG A 1 91 ? -7.02 2.734 15.156 1 87.31 91 ARG A C 1
ATOM 725 O O . ARG A 1 91 ? -5.895 2.756 15.664 1 87.31 91 ARG A O 1
ATOM 732 N N . TYR A 1 92 ? -7.203 2.623 13.93 1 90.44 92 TYR A N 1
ATOM 733 C CA . TYR A 1 92 ? -6.051 2.361 13.07 1 90.44 92 TYR A CA 1
ATOM 734 C C . TYR A 1 92 ? -5.344 3.656 12.695 1 90.44 92 TYR A C 1
ATOM 736 O O . TYR A 1 92 ? -5.992 4.676 12.445 1 90.44 92 TYR A O 1
ATOM 744 N N . ASP A 1 93 ? -4.07 3.543 12.664 1 95.56 93 ASP A N 1
ATOM 745 C CA . ASP A 1 93 ? -3.219 4.664 12.281 1 95.56 93 ASP A CA 1
ATOM 746 C C . ASP A 1 93 ? -3.23 4.871 10.766 1 95.56 93 ASP A C 1
ATOM 748 O O . ASP A 1 93 ? -3.674 3.996 10.016 1 95.56 93 ASP A O 1
ATOM 752 N N . ILE A 1 94 ? -2.795 6.023 10.383 1 97.38 94 ILE A N 1
ATOM 753 C CA . ILE A 1 94 ? -2.637 6.371 8.977 1 97.38 94 ILE A CA 1
ATOM 754 C C . ILE A 1 94 ? -1.153 6.379 8.609 1 97.38 94 ILE A C 1
ATOM 756 O O . ILE A 1 94 ? -0.322 6.879 9.367 1 97.38 94 ILE A O 1
ATOM 760 N N . ALA A 1 95 ? -0.815 5.738 7.523 1 98.31 95 ALA A N 1
ATOM 761 C CA . ALA A 1 95 ? 0.535 5.801 6.973 1 98.31 95 ALA A CA 1
ATOM 762 C C . ALA A 1 95 ? 0.65 6.914 5.934 1 98.31 95 ALA A C 1
ATOM 764 O O . ALA A 1 95 ? -0.331 7.254 5.27 1 98.31 95 ALA A O 1
ATOM 765 N N . VAL A 1 96 ? 1.823 7.441 5.805 1 97.81 96 VAL A N 1
ATOM 766 C CA . VAL A 1 96 ? 2.021 8.531 4.859 1 97.81 96 VAL A CA 1
ATOM 767 C C . VAL A 1 96 ? 3.375 8.383 4.168 1 97.81 96 VAL A C 1
ATOM 769 O O . VAL A 1 96 ? 4.363 8.008 4.801 1 97.81 96 VAL A O 1
ATOM 772 N N . ARG A 1 97 ? 3.328 8.555 2.955 1 96.19 97 ARG A N 1
ATOM 773 C CA . ARG A 1 97 ? 4.508 8.633 2.102 1 96.19 97 ARG A CA 1
ATOM 774 C C . ARG A 1 97 ? 4.652 10.023 1.491 1 96.19 97 ARG A C 1
ATOM 776 O O . ARG A 1 97 ? 3.672 10.602 1.018 1 96.19 97 ARG A O 1
ATOM 783 N N . VAL A 1 98 ? 5.859 10.57 1.555 1 92.62 98 VAL A N 1
ATOM 784 C CA . VAL A 1 98 ? 6.113 11.906 1.027 1 92.62 98 VAL A CA 1
ATOM 785 C C . VAL A 1 98 ? 7.129 11.836 -0.109 1 92.62 98 VAL A C 1
ATOM 787 O O . VAL A 1 98 ? 8.195 11.234 0.042 1 92.62 98 VAL A O 1
ATOM 790 N N . ILE A 1 99 ? 6.754 12.375 -1.174 1 88.31 99 ILE A N 1
ATOM 791 C CA . ILE A 1 99 ? 7.629 12.461 -2.338 1 88.31 99 ILE A CA 1
ATOM 792 C C . ILE A 1 99 ? 7.883 13.922 -2.695 1 88.31 99 ILE A C 1
ATOM 794 O O . ILE A 1 99 ? 6.941 14.664 -2.982 1 88.31 99 ILE A O 1
ATOM 798 N N . ILE A 1 100 ? 9.117 14.281 -2.686 1 82.44 100 ILE A N 1
ATOM 799 C CA . ILE A 1 100 ? 9.469 15.672 -2.951 1 82.44 100 ILE A CA 1
ATOM 800 C C . ILE A 1 100 ? 9.992 15.812 -4.379 1 82.44 100 ILE A C 1
ATOM 802 O O . ILE A 1 100 ? 10.914 15.102 -4.781 1 82.44 100 ILE A O 1
ATOM 806 N N . HIS A 1 101 ? 9.367 16.641 -5.09 1 78.81 101 HIS A N 1
ATOM 807 C CA . HIS A 1 101 ? 9.828 17.016 -6.422 1 78.81 101 HIS A CA 1
ATOM 808 C C . HIS A 1 101 ? 10.453 18.406 -6.414 1 78.81 101 HIS A C 1
ATOM 810 O O . HIS A 1 101 ? 9.781 19.391 -6.742 1 78.81 101 HIS A O 1
ATOM 816 N N . HIS A 1 102 ? 11.742 18.484 -6.117 1 70.06 102 HIS A N 1
ATOM 817 C CA . HIS A 1 102 ? 12.422 19.766 -5.934 1 70.06 102 HIS A CA 1
ATOM 818 C C . HIS A 1 102 ? 12.352 20.609 -7.199 1 70.06 102 HIS A C 1
ATOM 820 O O . HIS A 1 102 ? 12.023 21.797 -7.145 1 70.06 102 HIS A O 1
ATOM 826 N N . GLU A 1 103 ? 12.672 20 -8.18 1 71.62 103 GLU A N 1
ATOM 827 C CA . GLU A 1 103 ? 12.789 20.75 -9.43 1 71.62 103 GLU A CA 1
ATOM 828 C C . GLU A 1 103 ? 11.445 21.328 -9.852 1 71.62 103 GLU A C 1
ATOM 830 O O . GLU A 1 103 ? 11.391 22.391 -10.477 1 71.62 103 GLU A O 1
ATOM 835 N N . MET A 1 104 ? 10.484 20.797 -9.359 1 74.38 104 MET A N 1
ATOM 836 C CA . MET A 1 104 ? 9.156 21.219 -9.812 1 74.38 104 MET A CA 1
ATOM 837 C C . MET A 1 104 ? 8.469 22.062 -8.75 1 74.38 104 MET A C 1
ATOM 839 O O . MET A 1 104 ? 7.41 22.641 -9.008 1 74.38 104 MET A O 1
ATOM 843 N N . GLY A 1 105 ? 9.102 22.094 -7.637 1 76 105 GLY A N 1
ATOM 844 C CA . GLY A 1 105 ? 8.5 22.859 -6.555 1 76 105 GLY A CA 1
ATOM 845 C C . GLY A 1 105 ? 7.25 22.219 -5.988 1 76 105 GLY A C 1
ATOM 846 O O . GLY A 1 105 ? 6.293 22.906 -5.629 1 76 105 GLY A O 1
ATOM 847 N N . TRP A 1 106 ? 7.117 20.953 -6.086 1 83.19 106 TRP A N 1
ATOM 848 C CA . TRP A 1 106 ? 5.949 20.219 -5.625 1 83.19 106 TRP A CA 1
ATOM 849 C C . TRP A 1 106 ? 6.348 19.156 -4.605 1 83.19 106 TRP A C 1
ATOM 851 O O . TRP A 1 106 ? 7.445 18.594 -4.68 1 83.19 106 TRP A O 1
ATOM 861 N N . VAL A 1 107 ? 5.445 19 -3.652 1 87.12 107 VAL A N 1
ATOM 862 C CA . VAL A 1 107 ? 5.543 17.891 -2.709 1 87.12 107 VAL A CA 1
ATOM 863 C C . VAL A 1 107 ? 4.281 17.047 -2.779 1 87.12 107 VAL A C 1
ATOM 865 O O . VAL A 1 107 ? 3.166 17.562 -2.777 1 87.12 107 VAL A O 1
ATOM 868 N N . GLN A 1 108 ? 4.438 15.766 -2.965 1 91.94 108 GLN A N 1
ATOM 869 C CA . GLN A 1 108 ? 3.314 14.836 -2.893 1 91.94 108 GLN A CA 1
ATOM 870 C C . GLN A 1 108 ? 3.201 14.219 -1.503 1 91.94 108 GLN A C 1
ATOM 872 O O . GLN A 1 108 ? 4.191 13.727 -0.954 1 91.94 108 GLN A O 1
ATOM 877 N N . VAL A 1 109 ? 2.084 14.312 -0.967 1 93.44 109 VAL A N 1
ATOM 878 C CA . VAL A 1 109 ? 1.755 13.648 0.289 1 93.44 109 VAL A CA 1
ATOM 879 C C . VAL A 1 109 ? 0.699 12.57 0.042 1 93.44 109 VAL A C 1
ATOM 881 O O . VAL A 1 109 ? -0.424 12.875 -0.366 1 93.44 109 VAL A O 1
ATOM 884 N N . ILE A 1 110 ? 1.05 11.297 0.302 1 95.44 110 ILE A N 1
ATOM 885 C CA . ILE A 1 110 ? 0.236 10.156 -0.098 1 95.44 110 ILE A CA 1
ATOM 886 C C . ILE A 1 110 ? -0.154 9.344 1.135 1 95.44 110 ILE A C 1
ATOM 888 O O . ILE A 1 110 ? 0.712 8.828 1.849 1 95.44 110 ILE A O 1
ATOM 892 N N . PHE A 1 111 ? -1.439 9.188 1.351 1 96.31 111 PHE A N 1
ATOM 893 C CA . PHE A 1 111 ? -1.922 8.555 2.57 1 96.31 111 PHE A CA 1
ATOM 894 C C . PHE A 1 111 ? -2.443 7.148 2.279 1 96.31 111 PHE A C 1
ATOM 896 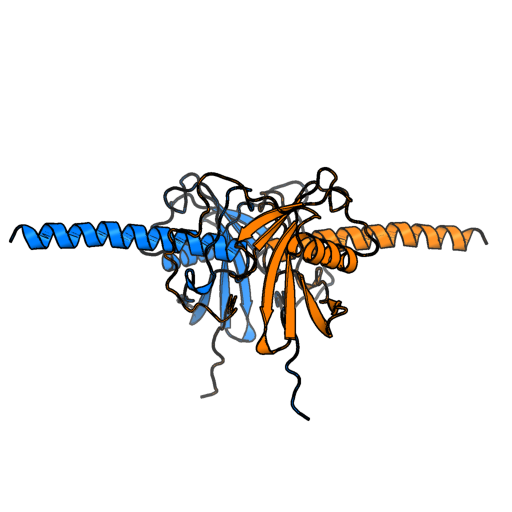O O . PHE A 1 111 ? -2.986 6.895 1.203 1 96.31 111 PHE A O 1
ATOM 903 N N . SER A 1 112 ? -2.301 6.258 3.219 1 96.81 112 SER A N 1
ATOM 904 C CA . SER A 1 112 ? -2.879 4.918 3.234 1 96.81 112 SER A CA 1
ATOM 905 C C . SER A 1 112 ? -3.141 4.445 4.66 1 96.81 112 SER A C 1
ATOM 907 O O . SER A 1 112 ? -2.846 5.16 5.621 1 96.81 112 SER A O 1
ATOM 909 N N . MET A 1 113 ? -3.783 3.33 4.805 1 97.12 113 MET A N 1
ATOM 910 C CA . MET A 1 113 ? -3.961 2.76 6.137 1 97.12 113 MET A CA 1
ATOM 911 C C . MET A 1 113 ? -2.686 2.064 6.605 1 97.12 113 MET A C 1
ATOM 913 O O . MET A 1 113 ? -2.037 1.359 5.832 1 97.12 113 MET A O 1
ATOM 917 N N . ALA A 1 114 ? -2.393 2.213 7.848 1 97.38 114 ALA A N 1
ATOM 918 C CA . ALA A 1 114 ? -1.191 1.581 8.391 1 97.38 114 ALA A CA 1
ATOM 919 C C . ALA A 1 114 ? -1.477 0.148 8.828 1 97.38 114 ALA A C 1
ATOM 921 O O . ALA A 1 114 ? -0.551 -0.647 9.008 1 97.38 114 ALA A O 1
ATOM 922 N N . ARG A 1 115 ? -2.67 -0.201 9.039 1 94.19 115 ARG A N 1
ATOM 923 C CA . ARG A 1 115 ? -3.037 -1.514 9.562 1 94.19 115 ARG A CA 1
ATOM 924 C C . ARG A 1 115 ? -2.83 -2.598 8.508 1 94.19 115 ARG A C 1
ATOM 926 O O . ARG A 1 115 ? -2.725 -2.299 7.312 1 94.19 115 ARG A O 1
ATOM 933 N N . GLY A 1 116 ? -2.789 -3.797 8.984 1 94.25 116 GLY A N 1
ATOM 934 C CA . GLY A 1 116 ? -2.748 -4.93 8.07 1 94.25 116 GLY A CA 1
ATOM 935 C C . GLY A 1 116 ? -4.094 -5.246 7.453 1 94.25 116 GLY A C 1
ATOM 936 O O . GLY A 1 116 ? -5.109 -4.648 7.82 1 94.25 116 GLY A O 1
ATOM 937 N N . LEU A 1 117 ? -4.035 -6.113 6.477 1 95.06 117 LEU A N 1
ATOM 938 C CA . LEU A 1 117 ? -5.246 -6.59 5.812 1 95.06 117 LEU A CA 1
ATOM 939 C C . LEU A 1 117 ? -5.848 -7.773 6.559 1 95.06 117 LEU A C 1
ATOM 941 O O . LEU A 1 117 ? -5.484 -8.922 6.309 1 95.06 117 LEU A O 1
ATOM 945 N N . PHE A 1 118 ? -6.832 -7.57 7.398 1 91.12 118 PHE A N 1
ATOM 946 C CA . PHE A 1 118 ? -7.469 -8.609 8.203 1 91.12 118 PHE A CA 1
ATOM 947 C C . PHE A 1 118 ? -8.391 -9.469 7.344 1 91.12 118 PHE A C 1
ATOM 949 O O . PHE A 1 118 ? -8.93 -9 6.34 1 91.12 118 PHE A O 1
ATOM 956 N N . ASP A 1 119 ? -8.695 -10.633 7.805 1 91 119 ASP A N 1
ATOM 957 C CA . ASP A 1 119 ? -9.43 -11.625 7.027 1 91 119 ASP A CA 1
ATOM 958 C C . ASP A 1 119 ? -10.836 -11.133 6.691 1 91 119 ASP A C 1
ATOM 960 O O . ASP A 1 119 ? -11.336 -11.367 5.59 1 91 119 ASP A O 1
ATOM 964 N N . ARG A 1 120 ? -11.398 -10.414 7.582 1 91.31 120 ARG A N 1
ATOM 965 C CA . ARG A 1 120 ? -12.805 -10.062 7.434 1 91.31 120 ARG A CA 1
ATOM 966 C C . ARG A 1 120 ? -12.961 -8.797 6.598 1 91.31 120 ARG A C 1
ATOM 968 O O . ARG A 1 120 ? -14.086 -8.367 6.312 1 91.31 120 ARG A O 1
ATOM 975 N N . VAL A 1 121 ? -11.914 -8.242 6.176 1 92.19 121 VAL A N 1
ATOM 976 C CA . VAL A 1 121 ? -11.977 -7.008 5.402 1 92.19 121 VAL A CA 1
ATOM 977 C C . VAL A 1 121 ? -12.562 -7.289 4.02 1 92.19 121 VAL A C 1
ATOM 979 O O . VAL A 1 121 ? -12.125 -8.203 3.328 1 92.19 121 VAL A O 1
ATOM 982 N N . SER A 1 122 ? -13.57 -6.547 3.688 1 92.06 122 SER A N 1
ATOM 983 C CA . SER A 1 122 ? -14.141 -6.52 2.342 1 92.06 122 SER A CA 1
ATOM 984 C C . SER A 1 122 ? -13.977 -5.141 1.706 1 92.06 122 SER A C 1
ATOM 986 O O . SER A 1 122 ? -14.25 -4.121 2.346 1 92.06 122 SER A O 1
ATOM 988 N N . LEU A 1 123 ? -13.5 -5.129 0.447 1 92.5 123 LEU A N 1
ATOM 989 C CA . LEU A 1 123 ? -13.297 -3.869 -0.256 1 92.5 123 LEU A CA 1
ATOM 990 C C . LEU A 1 123 ? -14.242 -3.744 -1.442 1 92.5 123 LEU A C 1
ATOM 992 O O . LEU A 1 123 ? -14.352 -4.664 -2.256 1 92.5 123 LEU A O 1
ATOM 996 N N . PRO A 1 124 ? -14.867 -2.65 -1.527 1 88.56 124 PRO A N 1
ATOM 997 C CA . PRO A 1 124 ? -15.734 -2.438 -2.689 1 88.56 124 PRO A CA 1
ATOM 998 C C . PRO A 1 124 ? -14.953 -2.197 -3.977 1 88.56 124 PRO A C 1
ATOM 1000 O O . PRO A 1 124 ? -13.727 -2.039 -3.938 1 88.56 124 PRO A O 1
ATOM 1003 N N . PRO A 1 125 ? -15.664 -2.242 -5.074 1 87.31 125 PRO A N 1
ATOM 1004 C CA . PRO A 1 125 ? -15 -1.893 -6.332 1 87.31 125 PRO A CA 1
ATOM 1005 C C . PRO A 1 125 ? -14.352 -0.511 -6.289 1 87.31 125 PRO A C 1
ATOM 1007 O O . PRO A 1 125 ? -14.891 0.413 -5.68 1 87.31 125 PRO A O 1
ATOM 1010 N N . ALA A 1 126 ? -13.219 -0.463 -6.98 1 85.81 126 ALA A N 1
ATOM 1011 C CA . ALA A 1 126 ? -12.406 0.754 -6.938 1 85.81 126 ALA A CA 1
ATOM 1012 C C . ALA A 1 126 ? -13.219 1.966 -7.387 1 85.81 126 ALA A C 1
ATOM 1014 O O . ALA A 1 126 ? -13.031 3.07 -6.875 1 85.81 126 ALA A O 1
ATOM 1015 N N . GLN A 1 127 ? -14.094 1.847 -8.273 1 82.5 127 GLN A N 1
ATOM 1016 C CA . GLN A 1 127 ? -14.875 2.941 -8.844 1 82.5 127 GLN A CA 1
ATOM 1017 C C . GLN A 1 127 ? -15.75 3.596 -7.781 1 82.5 127 GLN A C 1
ATOM 1019 O O . GLN A 1 127 ? -16.172 4.746 -7.934 1 82.5 127 GLN A O 1
ATOM 1024 N N . TRP A 1 128 ? -16.016 2.85 -6.707 1 82.75 128 TRP A N 1
ATOM 1025 C CA . TRP A 1 128 ? -16.938 3.354 -5.688 1 82.75 128 TRP A CA 1
ATOM 1026 C C . TRP A 1 128 ? -16.172 4.129 -4.613 1 82.75 128 TRP A C 1
ATOM 1028 O O . TRP A 1 128 ? -16.781 4.789 -3.768 1 82.75 128 TRP A O 1
ATOM 1038 N N . ILE A 1 129 ? -14.859 3.994 -4.707 1 85.94 129 ILE A N 1
ATOM 1039 C CA . ILE A 1 129 ? -14.133 4.559 -3.576 1 85.94 129 ILE A CA 1
ATOM 1040 C C . ILE A 1 129 ? -13.102 5.57 -4.074 1 85.94 129 ILE A C 1
ATOM 1042 O O . ILE A 1 129 ? -12.078 5.793 -3.428 1 85.94 129 ILE A O 1
ATOM 1046 N N . GLU A 1 130 ? -13.383 6.172 -5.059 1 80.69 130 GLU A N 1
ATOM 1047 C CA . GLU A 1 130 ? -12.477 7.184 -5.59 1 80.69 130 GLU A CA 1
ATOM 1048 C C . GLU A 1 130 ? -12.461 8.43 -4.711 1 80.69 130 GLU A C 1
ATOM 1050 O O . GLU A 1 130 ? -13.516 8.945 -4.34 1 80.69 130 GLU A O 1
ATOM 1055 N N . VAL A 1 131 ? -11.289 8.812 -4.305 1 81.5 131 VAL A N 1
ATOM 1056 C CA . VAL A 1 131 ? -11.078 10.055 -3.562 1 81.5 131 VAL A CA 1
ATOM 1057 C C . VAL A 1 131 ? -10.211 11.008 -4.387 1 81.5 131 VAL A C 1
ATOM 1059 O O . VAL A 1 131 ? -9.07 10.688 -4.723 1 81.5 131 VAL A O 1
ATOM 1062 N N . PRO A 1 132 ? -10.711 12.094 -4.699 1 82.25 132 PRO A N 1
ATOM 1063 C CA . PRO A 1 132 ? -9.945 13.023 -5.527 1 82.25 132 PRO A CA 1
ATOM 1064 C C . PRO A 1 132 ? -8.695 13.539 -4.82 1 82.25 132 PRO A C 1
ATOM 1066 O O . PRO A 1 132 ? -8.672 13.664 -3.594 1 82.25 132 PRO A O 1
ATOM 1069 N N . ASN A 1 133 ? -7.746 13.859 -5.66 1 85.75 133 ASN A N 1
ATOM 1070 C CA . ASN A 1 133 ? -6.57 14.547 -5.141 1 85.75 133 ASN A CA 1
ATOM 1071 C C . ASN A 1 133 ? -6.906 15.969 -4.699 1 85.75 133 ASN A C 1
ATOM 1073 O O . ASN A 1 133 ? -7.887 16.547 -5.16 1 85.75 133 ASN A O 1
ATOM 1077 N N . LYS A 1 134 ? -6.172 16.469 -3.791 1 85.69 134 LYS A N 1
ATOM 1078 C CA . LYS A 1 134 ? -6.277 17.859 -3.352 1 85.69 134 LYS A CA 1
ATOM 1079 C C . LYS A 1 134 ? -4.953 18.594 -3.537 1 85.69 134 LYS A C 1
ATOM 1081 O O . LYS A 1 134 ? -3.885 18.047 -3.268 1 85.69 134 LYS A O 1
ATOM 1086 N N . GLU A 1 135 ? -5.035 19.75 -4.016 1 87.25 135 GLU A N 1
ATOM 1087 C CA . GLU A 1 135 ? -3.871 20.625 -4.109 1 87.25 135 GLU A CA 1
ATOM 1088 C C . GLU A 1 135 ? -3.904 21.703 -3.029 1 87.25 135 GLU A C 1
ATOM 1090 O O . GLU A 1 135 ? -4.922 22.375 -2.85 1 87.25 135 GLU A O 1
ATOM 1095 N N . LEU A 1 136 ? -2.873 21.672 -2.279 1 86.38 136 LEU A N 1
ATOM 1096 C CA . LEU A 1 136 ? -2.715 22.703 -1.252 1 86.38 136 LEU A CA 1
ATOM 1097 C C . LEU A 1 136 ? -1.544 23.625 -1.577 1 86.38 136 LEU A C 1
ATOM 1099 O O . LEU A 1 136 ? -0.606 23.219 -2.27 1 86.38 136 LEU A O 1
ATOM 1103 N N . SER A 1 137 ? -1.664 24.875 -1.189 1 84.06 137 SER A N 1
ATOM 1104 C CA . SER A 1 137 ? -0.573 25.844 -1.345 1 84.06 137 SER A CA 1
ATOM 1105 C C . SER A 1 137 ? -0.026 26.281 0.01 1 84.06 137 SER A C 1
ATOM 1107 O O . SER A 1 137 ? -0.792 26.609 0.915 1 84.06 137 SER A O 1
ATOM 1109 N N . LEU A 1 138 ? 1.305 26.172 0.034 1 77.94 138 LEU A N 1
ATOM 1110 C CA . LEU A 1 138 ? 1.968 26.641 1.243 1 77.94 138 LEU A CA 1
ATOM 1111 C C . LEU A 1 138 ? 2.359 28.109 1.106 1 77.94 138 LEU A C 1
ATOM 1113 O O . LEU A 1 138 ? 2.369 28.656 -0 1 77.94 138 LEU A O 1
ATOM 1117 N N . ASN A 1 139 ? 2.652 28.672 2.293 1 77.44 139 ASN A N 1
ATOM 1118 C CA . ASN A 1 139 ? 2.99 30.094 2.32 1 77.44 139 ASN A CA 1
ATOM 1119 C C . ASN A 1 139 ? 4.266 30.375 1.535 1 77.44 139 ASN A C 1
ATOM 1121 O O . ASN A 1 139 ? 4.434 31.469 0.992 1 77.44 139 ASN A O 1
ATOM 1125 N N . ASN A 1 140 ? 5.148 29.469 1.461 1 74.25 140 ASN A N 1
ATOM 1126 C CA . ASN A 1 140 ? 6.43 29.688 0.794 1 74.25 140 ASN A CA 1
ATOM 1127 C C . ASN A 1 140 ? 6.324 29.453 -0.71 1 74.25 140 ASN A C 1
ATOM 1129 O O . ASN A 1 140 ? 7.328 29.484 -1.42 1 74.25 140 ASN A O 1
ATOM 1133 N N . GLY A 1 141 ? 5.125 29.203 -1.196 1 77.5 141 GLY A N 1
ATOM 1134 C CA . GLY A 1 141 ? 4.926 29.031 -2.625 1 77.5 141 GLY A CA 1
ATOM 1135 C C . GLY A 1 141 ? 4.969 27.578 -3.055 1 77.5 141 GLY A C 1
ATOM 1136 O O . GLY A 1 141 ? 4.641 27.25 -4.199 1 77.5 141 GLY A O 1
ATOM 1137 N N . MET A 1 142 ? 5.352 26.734 -2.186 1 79.31 142 MET A N 1
ATOM 1138 C CA . MET A 1 142 ? 5.387 25.312 -2.51 1 79.31 142 MET A CA 1
ATOM 1139 C C . MET A 1 142 ? 3.973 24.75 -2.629 1 79.31 142 MET A C 1
ATOM 1141 O O . MET A 1 142 ? 3.094 25.094 -1.839 1 79.31 142 MET A O 1
ATOM 1145 N N . LYS A 1 143 ? 3.859 23.953 -3.666 1 87.06 143 LYS A N 1
ATOM 1146 C CA . LYS A 1 143 ? 2.578 23.281 -3.855 1 87.06 143 LYS A CA 1
ATOM 1147 C C . LYS A 1 143 ? 2.605 21.875 -3.273 1 87.06 143 LYS A C 1
ATOM 1149 O O . LYS A 1 143 ? 3.615 21.172 -3.373 1 87.06 143 LYS A O 1
ATOM 1154 N N . VAL A 1 144 ? 1.5 21.562 -2.619 1 89.38 144 VAL A N 1
ATOM 1155 C CA . VAL A 1 144 ? 1.373 20.234 -2.027 1 89.38 144 VAL A CA 1
ATOM 1156 C C . VAL A 1 144 ? 0.218 19.484 -2.688 1 89.38 144 VAL A C 1
ATOM 1158 O O . VAL A 1 144 ? -0.913 19.969 -2.717 1 89.38 144 VAL A O 1
ATOM 1161 N N . CYS A 1 145 ? 0.555 18.359 -3.271 1 90.44 145 CYS A N 1
ATOM 1162 C CA . CYS A 1 145 ? -0.471 17.469 -3.805 1 90.44 145 CYS A CA 1
ATOM 1163 C C . CYS A 1 145 ? -0.775 16.344 -2.826 1 90.44 145 CYS A C 1
ATOM 1165 O O . CYS A 1 145 ? 0.09 15.516 -2.541 1 90.44 145 CYS A O 1
ATOM 1167 N N . VAL A 1 146 ? -1.939 16.344 -2.34 1 91.56 146 VAL A N 1
ATOM 1168 C CA . VAL A 1 146 ? -2.365 15.352 -1.365 1 91.56 146 VAL A CA 1
ATOM 1169 C C . VAL A 1 146 ? -3.207 14.281 -2.057 1 91.56 146 VAL A C 1
ATOM 1171 O O . VAL A 1 146 ? -4.152 14.594 -2.781 1 91.56 146 VAL A O 1
ATOM 1174 N N . GLN A 1 147 ? -2.83 13.023 -1.793 1 91.69 147 GLN A N 1
ATOM 1175 C CA . GLN A 1 147 ? -3.502 11.922 -2.479 1 91.69 147 GLN A CA 1
ATOM 1176 C C . GLN A 1 147 ? -3.654 10.719 -1.561 1 91.69 147 GLN A C 1
ATOM 1178 O O . GLN A 1 147 ? -2.979 10.617 -0.533 1 91.69 147 GLN A O 1
ATOM 1183 N N . ILE A 1 148 ? -4.602 9.844 -1.944 1 94.19 148 ILE A N 1
ATOM 1184 C CA . ILE A 1 148 ? -4.66 8.5 -1.396 1 94.19 148 ILE A CA 1
ATOM 1185 C C . ILE A 1 148 ? -3.789 7.562 -2.234 1 94.19 148 ILE A C 1
ATOM 1187 O O . ILE A 1 148 ? -3.801 7.629 -3.465 1 94.19 148 ILE A O 1
ATOM 1191 N N . GLU A 1 149 ? -3.096 6.754 -1.578 1 95.06 149 GLU A N 1
ATOM 1192 C CA . GLU A 1 149 ? -2.182 5.844 -2.26 1 95.06 149 GLU A CA 1
ATOM 1193 C C . GLU A 1 149 ? -2.932 4.914 -3.205 1 95.06 149 GLU A C 1
ATOM 1195 O O . GLU A 1 149 ? -3.982 4.375 -2.85 1 95.06 149 GLU A O 1
ATOM 1200 N N . ASP A 1 150 ? -2.434 4.727 -4.391 1 92.5 150 ASP A N 1
ATOM 1201 C CA . ASP A 1 150 ? -2.988 3.715 -5.285 1 92.5 150 ASP A CA 1
ATOM 1202 C C . ASP A 1 150 ? -2.5 2.318 -4.902 1 92.5 150 ASP A C 1
ATOM 1204 O O . ASP A 1 150 ? -1.642 1.749 -5.582 1 92.5 150 ASP A O 1
ATOM 1208 N N . SER A 1 151 ? -3.088 1.803 -3.91 1 94.5 151 SER A N 1
ATOM 1209 C CA . SER A 1 151 ? -2.715 0.527 -3.305 1 94.5 151 SER A CA 1
ATOM 1210 C C . SER A 1 151 ? -3.908 -0.123 -2.611 1 94.5 151 SER A C 1
ATOM 1212 O O . SER A 1 151 ? -4.977 0.482 -2.502 1 94.5 151 SER A O 1
ATOM 1214 N N . ILE A 1 152 ? -3.668 -1.343 -2.213 1 96.62 152 ILE A N 1
ATOM 1215 C CA . ILE A 1 152 ? -4.695 -2.027 -1.438 1 96.62 152 ILE A CA 1
ATOM 1216 C C . ILE A 1 152 ? -4.988 -1.242 -0.161 1 96.62 152 ILE A C 1
ATOM 1218 O O . ILE A 1 152 ? -6.148 -0.99 0.167 1 96.62 152 ILE A O 1
ATOM 1222 N N . HIS A 1 153 ? -3.963 -0.838 0.558 1 97.06 153 HIS A N 1
ATOM 1223 C CA . HIS A 1 153 ? -4.133 -0.118 1.815 1 97.06 153 HIS A CA 1
ATOM 1224 C C . HIS A 1 153 ? -4.633 1.302 1.573 1 97.06 153 HIS A C 1
ATOM 1226 O O . HIS A 1 153 ? -5.266 1.9 2.449 1 97.06 153 HIS A O 1
ATOM 1232 N N . GLY A 1 154 ? -4.25 1.849 0.427 1 96.19 154 GLY A N 1
ATOM 1233 C CA . GLY A 1 154 ? -4.891 3.094 0.027 1 96.19 154 GLY A CA 1
ATOM 1234 C C . GLY A 1 154 ? -6.383 2.951 -0.203 1 96.19 154 GLY A C 1
ATOM 1235 O O . GLY A 1 154 ? -7.164 3.809 0.213 1 96.19 154 GLY A O 1
ATOM 1236 N N . GLN A 1 155 ? -6.785 1.913 -0.858 1 94.62 155 GLN A N 1
ATOM 1237 C CA . GLN A 1 155 ? -8.203 1.652 -1.087 1 94.62 155 GLN A CA 1
ATOM 1238 C C . GLN A 1 155 ? -8.938 1.41 0.229 1 94.62 155 GLN A C 1
ATOM 1240 O O . GLN A 1 155 ? -10.109 1.77 0.368 1 94.62 155 GLN A O 1
ATOM 1245 N N . LEU A 1 156 ? -8.258 0.754 1.13 1 95.06 156 LEU A N 1
ATOM 1246 C CA . LEU A 1 156 ? -8.828 0.574 2.461 1 95.06 156 LEU A CA 1
ATOM 1247 C C . LEU A 1 156 ? -9.148 1.92 3.104 1 95.06 156 LEU A C 1
ATOM 1249 O O . LEU A 1 156 ? -10.242 2.117 3.625 1 95.06 156 LEU A O 1
ATOM 1253 N N . LEU A 1 157 ? -8.18 2.803 3.055 1 95 157 LEU A N 1
ATOM 1254 C CA . LEU A 1 157 ? -8.406 4.137 3.604 1 95 157 LEU A CA 1
ATOM 1255 C C . LEU A 1 157 ? -9.531 4.848 2.869 1 95 157 LEU A C 1
ATOM 1257 O O . LEU A 1 157 ? -10.422 5.43 3.5 1 95 157 LEU A O 1
ATOM 1261 N N . ALA A 1 158 ? -9.453 4.805 1.576 1 93.5 158 ALA A N 1
ATOM 1262 C CA . ALA A 1 158 ? -10.484 5.445 0.766 1 93.5 158 ALA A CA 1
ATOM 1263 C C . ALA A 1 158 ? -11.875 4.918 1.12 1 93.5 158 ALA A C 1
ATOM 1265 O O . ALA A 1 158 ? -12.828 5.688 1.227 1 93.5 158 ALA A O 1
ATOM 1266 N N . SER A 1 159 ? -11.992 3.607 1.25 1 91.38 159 SER A N 1
ATOM 1267 C CA . SER A 1 159 ? -13.266 2.984 1.604 1 91.38 159 SER A CA 1
ATOM 1268 C C . SER A 1 159 ? -13.789 3.512 2.938 1 91.38 159 SER A C 1
ATOM 1270 O O . SER A 1 159 ? -14.984 3.773 3.084 1 91.38 159 SER A O 1
ATOM 1272 N N . TYR A 1 160 ? -12.938 3.645 3.875 1 90.38 160 TYR A N 1
ATOM 1273 C CA . TYR A 1 160 ? -13.305 4.184 5.18 1 90.38 160 TYR A CA 1
ATOM 1274 C C . TYR A 1 160 ? -13.797 5.621 5.055 1 90.38 160 TYR A C 1
ATOM 1276 O O . TYR A 1 160 ? -14.828 5.98 5.625 1 90.38 160 TYR A O 1
ATOM 1284 N N . LEU A 1 161 ? -13.078 6.387 4.328 1 89.62 161 LEU A N 1
ATOM 1285 C CA . LEU A 1 161 ? -13.43 7.793 4.172 1 89.62 161 LEU A CA 1
ATOM 1286 C C . LEU A 1 161 ? -14.781 7.938 3.479 1 89.62 161 LEU A C 1
ATOM 1288 O O . LEU A 1 161 ? -15.57 8.82 3.824 1 89.62 161 LEU A O 1
ATOM 1292 N N . LYS A 1 162 ? -14.953 7.094 2.541 1 85.69 162 LYS A N 1
ATOM 1293 C CA . LYS A 1 162 ? -16.25 7.117 1.853 1 85.69 162 LYS A CA 1
ATOM 1294 C C . LYS A 1 162 ? -17.391 6.766 2.805 1 85.69 162 LYS A C 1
ATOM 1296 O O . LYS A 1 162 ? -18.453 7.375 2.756 1 85.69 162 LYS A O 1
ATOM 1301 N N . LYS A 1 163 ? -17.156 5.785 3.568 1 83.62 163 LYS A N 1
ATOM 1302 C CA . LYS A 1 163 ? -18.156 5.391 4.555 1 83.62 163 LYS A CA 1
ATOM 1303 C C . LYS A 1 163 ? -18.453 6.527 5.527 1 83.62 163 LYS A C 1
ATOM 1305 O O . LYS A 1 163 ? -19.594 6.727 5.934 1 83.62 163 LYS A O 1
ATOM 1310 N N . LEU A 1 164 ? -17.422 7.211 5.91 1 81.31 164 LEU A N 1
ATOM 1311 C CA . LEU A 1 164 ? -17.594 8.352 6.809 1 81.31 164 LEU A CA 1
ATOM 1312 C C . LEU A 1 164 ? -18.391 9.453 6.133 1 81.31 164 LEU A C 1
ATOM 1314 O O . LEU A 1 164 ? -19.25 10.078 6.758 1 81.31 164 LEU A O 1
ATOM 1318 N N . GLY A 1 165 ? -17.953 9.82 4.898 1 70.38 165 GLY A N 1
ATOM 1319 C CA . GLY A 1 165 ? -18.703 10.82 4.156 1 70.38 165 GLY A CA 1
ATOM 1320 C C . GLY A 1 165 ? -20.172 10.477 4.004 1 70.38 165 GLY A C 1
ATOM 1321 O O . GLY A 1 165 ? -21.031 11.344 4.125 1 70.38 165 GLY A O 1
ATOM 1322 N N . MET A 1 166 ? -20.297 9.266 3.705 1 60.09 166 MET A N 1
ATOM 1323 C CA . MET A 1 166 ? -21.688 8.805 3.586 1 60.09 166 MET A CA 1
ATOM 1324 C C . MET A 1 166 ? -22.422 8.953 4.914 1 60.09 166 MET A C 1
ATOM 1326 O O . MET A 1 166 ? -23.578 9.352 4.938 1 60.09 166 MET A O 1
ATOM 1330 N N . LEU A 1 167 ? -21.703 8.609 5.867 1 50.97 167 LEU A N 1
ATOM 1331 C CA . LEU A 1 167 ? -22.297 8.734 7.191 1 50.97 167 LEU A CA 1
ATOM 1332 C C . LEU A 1 167 ? -22.594 10.203 7.516 1 50.97 167 LEU A C 1
ATOM 1334 O O . LEU A 1 167 ? -23.625 10.523 8.094 1 50.97 167 LEU A O 1
ATOM 1338 N N . GLU A 1 168 ? -21.625 11.031 7.133 1 58.88 168 GLU A N 1
ATOM 1339 C CA . GLU A 1 168 ? -21.828 12.453 7.371 1 58.88 168 GLU A CA 1
ATOM 1340 C C . GLU A 1 168 ? -23.016 12.992 6.57 1 58.88 168 GLU A C 1
ATOM 1342 O O . GLU A 1 168 ? -23.812 13.773 7.086 1 58.88 168 GLU A O 1
ATOM 1347 N N . LEU A 1 169 ? -23.047 12.586 5.336 1 51.72 169 LEU A N 1
ATOM 1348 C CA . LEU A 1 169 ? -24.172 12.992 4.5 1 51.72 169 LEU A CA 1
ATOM 1349 C C . LEU A 1 169 ? -25.5 12.469 5.07 1 51.72 169 LEU A C 1
ATOM 1351 O O . LEU A 1 169 ? -26.5 13.18 5.066 1 51.72 169 LEU A O 1
ATOM 1355 N N . GLN A 1 170 ? -25.5 11.266 5.48 1 47.38 170 GLN A N 1
ATOM 1356 C CA . GLN A 1 170 ? -26.703 10.695 6.082 1 47.38 170 GLN A CA 1
ATOM 1357 C C . GLN A 1 170 ? -27.078 11.43 7.363 1 47.38 170 GLN A C 1
ATOM 1359 O O . GLN A 1 170 ? -28.266 11.68 7.617 1 47.38 170 GLN A O 1
ATOM 1364 N N . ALA A 1 171 ? -26.141 11.742 8.078 1 49.19 171 ALA A N 1
ATOM 1365 C CA . ALA A 1 171 ? -26.391 12.461 9.32 1 49.19 171 ALA A CA 1
ATOM 1366 C C . ALA A 1 171 ? -26.859 13.883 9.047 1 49.19 171 ALA A C 1
ATOM 1368 O O . ALA A 1 171 ? -27.734 14.406 9.742 1 49.19 171 ALA A O 1
ATOM 1369 N N . ASN A 1 172 ? -26.172 14.406 8.055 1 52.03 172 ASN A N 1
ATOM 1370 C CA . ASN A 1 172 ? -26.609 15.75 7.699 1 52.03 172 ASN A CA 1
ATOM 1371 C C . ASN A 1 172 ? -27.906 15.734 6.91 1 52.03 172 ASN A C 1
ATOM 1373 O O . ASN A 1 172 ? -28.656 16.703 6.918 1 52.03 172 ASN A O 1
ATOM 1377 N N . GLY A 1 173 ? -28.094 14.758 6.035 1 47.31 173 GLY A N 1
ATOM 1378 C CA . GLY A 1 173 ? -29.359 14.633 5.32 1 47.31 173 GLY A CA 1
ATOM 1379 C C . GLY A 1 173 ? -30.531 14.344 6.234 1 47.31 173 GLY A C 1
ATOM 1380 O O . GLY A 1 173 ? -31.641 14.805 5.98 1 47.31 173 GLY A O 1
ATOM 1381 N N . THR A 1 174 ? -30.312 13.484 7.129 1 43.88 174 THR A N 1
ATOM 1382 C CA . THR A 1 174 ? -31.406 13.305 8.07 1 43.88 174 THR A CA 1
ATOM 1383 C C . THR A 1 174 ? -31.719 14.602 8.805 1 43.88 174 THR A C 1
ATOM 1385 O O . THR A 1 174 ? -32.844 14.859 9.188 1 43.88 174 THR A O 1
ATOM 1388 N N . THR A 1 175 ? -30.734 15.453 8.914 1 39.88 175 THR A N 1
ATOM 1389 C CA . THR A 1 175 ? -31.078 16.703 9.57 1 39.88 175 THR A CA 1
ATOM 1390 C C . THR A 1 175 ? -31.891 17.594 8.641 1 39.88 175 THR A C 1
ATOM 1392 O O . THR A 1 175 ? -32.781 18.312 9.094 1 39.88 175 THR A O 1
ATOM 1395 N N . GLU A 1 176 ? -31.625 17.531 7.297 1 38.5 176 GLU A N 1
ATOM 1396 C CA . GLU A 1 176 ? -32.469 18.391 6.453 1 38.5 176 GLU A CA 1
ATOM 1397 C C . GLU A 1 176 ? -33.875 17.828 6.297 1 38.5 176 GLU A C 1
ATOM 1399 O O . GLU A 1 176 ? -34.844 18.578 6.195 1 38.5 176 GLU A O 1
ATOM 1404 N N . MET A 1 177 ? -34.062 16.547 6.293 1 36.81 177 MET A N 1
ATOM 1405 C CA . MET A 1 177 ? -35.438 16.078 6.164 1 36.81 177 MET A CA 1
ATOM 1406 C C . MET A 1 177 ? -36.25 16.406 7.418 1 36.81 177 MET A C 1
ATOM 1408 O O . MET A 1 177 ? -37.469 16.656 7.344 1 36.81 177 MET A O 1
ATOM 1412 N N . GLU A 1 178 ? -35.625 16.297 8.531 1 36.91 178 GLU A N 1
ATOM 1413 C CA . GLU A 1 178 ? -36.469 16.578 9.695 1 36.91 178 GLU A CA 1
ATOM 1414 C C . GLU A 1 178 ? -36.75 18.078 9.797 1 36.91 178 GLU A C 1
ATOM 1416 O O . GLU A 1 178 ? -37.812 18.469 10.32 1 36.91 178 GLU A O 1
ATOM 1421 N N . MET A 1 179 ? -35.938 18.953 9.211 1 36.38 179 MET A N 1
ATOM 1422 C CA . MET A 1 179 ? -36.312 20.359 9.336 1 36.38 179 MET A CA 1
ATOM 1423 C C . MET A 1 179 ? -37.375 20.719 8.305 1 36.38 179 MET A C 1
ATOM 1425 O O . MET A 1 179 ? -38.125 21.688 8.484 1 36.38 179 MET A O 1
ATOM 1429 N N . GLU A 1 180 ? -37.406 19.984 7.141 1 39.44 180 GLU A N 1
ATOM 1430 C CA . GLU A 1 180 ? -38.438 20.422 6.223 1 39.44 180 GLU A CA 1
ATOM 1431 C C . GLU A 1 180 ? -39.812 19.953 6.676 1 39.44 180 GLU A C 1
ATOM 1433 O O . GLU A 1 180 ? -40.844 20.516 6.281 1 39.44 180 GLU A O 1
ATOM 1438 N N . SER A 1 181 ? -39.875 18.875 7.41 1 36.06 181 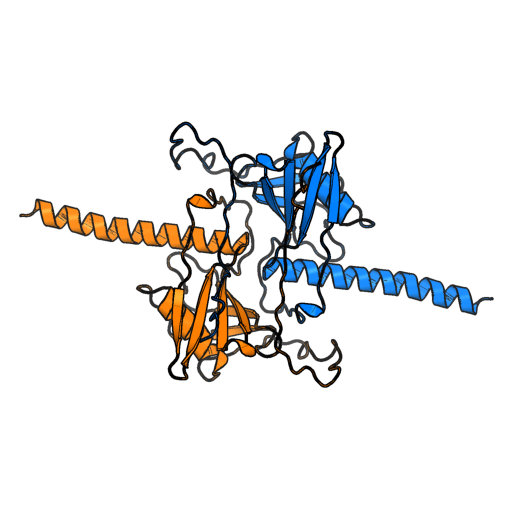SER A N 1
ATOM 1439 C CA . SER A 1 181 ? -41.25 18.5 7.676 1 36.06 181 SER A CA 1
ATOM 1440 C C . SER A 1 181 ? -41.875 19.375 8.758 1 36.06 181 SER A C 1
ATOM 1442 O O . SER A 1 181 ? -43.094 19.312 9.008 1 36.06 181 SER A O 1
ATOM 1444 N N . SER A 1 182 ? -41.031 20.016 9.672 1 33.25 182 SER A N 1
ATOM 1445 C CA . SER A 1 182 ? -41.781 20.734 10.695 1 33.25 182 SER A CA 1
ATOM 1446 C C . SER A 1 182 ? -42.188 22.125 10.203 1 33.25 182 SER A C 1
ATOM 1448 O O . SER A 1 182 ? -42.781 22.891 10.953 1 33.25 182 SER A O 1
ATOM 1450 N N . GLN A 1 183 ? -41.844 22.531 8.914 1 26.62 183 GLN A N 1
ATOM 1451 C CA . GLN A 1 183 ? -42.688 23.656 8.578 1 26.62 183 GLN A CA 1
ATOM 1452 C C . GLN A 1 183 ? -43.969 23.188 7.871 1 26.62 183 GLN A C 1
ATOM 1454 O O . GLN A 1 183 ? -43.906 22.25 7.07 1 26.62 183 GLN A O 1
ATOM 1459 N N . MET B 1 1 ? 4.805 32.375 -20.656 1 20.48 1 MET B N 1
ATOM 1460 C CA . MET B 1 1 ? 5.148 31.609 -19.469 1 20.48 1 MET B CA 1
ATOM 1461 C C . MET B 1 1 ? 4.785 30.141 -19.672 1 20.48 1 MET B C 1
ATOM 1463 O O . MET B 1 1 ? 3.779 29.812 -20.297 1 20.48 1 MET B O 1
ATOM 1467 N N . ALA B 1 2 ? 5.879 29.359 -19.453 1 31.81 2 ALA B N 1
ATOM 1468 C CA . ALA B 1 2 ? 6.191 27.969 -19.766 1 31.81 2 ALA B CA 1
ATOM 1469 C C . ALA B 1 2 ? 5.156 27.016 -19.156 1 31.81 2 ALA B C 1
ATOM 1471 O O . ALA B 1 2 ? 4.555 27.328 -18.125 1 31.81 2 ALA B O 1
ATOM 1472 N N . PRO B 1 3 ? 4.961 26.109 -19.672 1 28.12 3 PRO B N 1
ATOM 1473 C CA . PRO B 1 3 ? 3.893 25.156 -19.359 1 28.12 3 PRO B CA 1
ATOM 1474 C C . PRO B 1 3 ? 3.93 24.688 -17.906 1 28.12 3 PRO B C 1
ATOM 1476 O O . PRO B 1 3 ? 4.973 24.234 -17.422 1 28.12 3 PRO B O 1
ATOM 1479 N N . ILE B 1 4 ? 3.582 25.266 -16.938 1 30.16 4 ILE B N 1
ATOM 1480 C CA . ILE B 1 4 ? 3.84 24.719 -15.602 1 30.16 4 ILE B CA 1
ATOM 1481 C C . ILE B 1 4 ? 3.209 23.344 -15.477 1 30.16 4 ILE B C 1
ATOM 1483 O O . ILE B 1 4 ? 1.989 23.188 -15.594 1 30.16 4 ILE B O 1
ATOM 1487 N N . ARG B 1 5 ? 4.18 22.031 -15.602 1 31.06 5 ARG B N 1
ATOM 1488 C CA . ARG B 1 5 ? 3.682 20.672 -15.445 1 31.06 5 ARG B CA 1
ATOM 1489 C C . ARG B 1 5 ? 2.951 20.516 -14.117 1 31.06 5 ARG B C 1
ATOM 1491 O O . ARG B 1 5 ? 3.389 21.031 -13.086 1 31.06 5 ARG B O 1
ATOM 1498 N N . THR B 1 6 ? 2.061 20.391 -13.859 1 37.88 6 THR B N 1
ATOM 1499 C CA . THR B 1 6 ? 1.046 19.906 -12.93 1 37.88 6 THR B CA 1
ATOM 1500 C C . THR B 1 6 ? 1.544 18.672 -12.18 1 37.88 6 THR B C 1
ATOM 1502 O O . THR B 1 6 ? 2.381 17.922 -12.695 1 37.88 6 THR B O 1
ATOM 1505 N N . CYS B 1 7 ? 1.37 18.547 -10.891 1 32.97 7 CYS B N 1
ATOM 1506 C CA . CYS B 1 7 ? 1.365 17.562 -9.82 1 32.97 7 CYS B CA 1
ATOM 1507 C C . CYS B 1 7 ? 0.596 16.312 -10.227 1 32.97 7 CYS B C 1
ATOM 1509 O O . CYS B 1 7 ? -0.631 16.328 -10.328 1 32.97 7 CYS B O 1
ATOM 1511 N N . LYS B 1 8 ? 0.563 15.195 -10.727 1 38.16 8 LYS B N 1
ATOM 1512 C CA . LYS B 1 8 ? -0.361 14.078 -10.914 1 38.16 8 LYS B CA 1
ATOM 1513 C C . LYS B 1 8 ? -0.191 13.039 -9.812 1 38.16 8 LYS B C 1
ATOM 1515 O O . LYS B 1 8 ? 0.908 12.523 -9.602 1 38.16 8 LYS B O 1
ATOM 1520 N N . GLN B 1 9 ? -0.541 13.102 -8.594 1 35.34 9 GLN B N 1
ATOM 1521 C CA . GLN B 1 9 ? -0.682 11.734 -8.102 1 35.34 9 GLN B CA 1
ATOM 1522 C C . GLN B 1 9 ? -2.078 11.188 -8.391 1 35.34 9 GLN B C 1
ATOM 1524 O O . GLN B 1 9 ? -3.07 11.711 -7.879 1 35.34 9 GLN B O 1
ATOM 1529 N N . VAL B 1 10 ? -2.641 10.008 -9 1 34.5 10 VAL B N 1
ATOM 1530 C CA . VAL B 1 10 ? -2.838 9 -10.039 1 34.5 10 VAL B CA 1
ATOM 1531 C C . VAL B 1 10 ? -3.393 7.719 -9.414 1 34.5 10 VAL B C 1
ATOM 1533 O O . VAL B 1 10 ? -2.908 7.262 -8.375 1 34.5 10 VAL B O 1
ATOM 1536 N N . ARG B 1 11 ? -4.152 6.781 -10.07 1 46.28 11 ARG B N 1
ATOM 1537 C CA . ARG B 1 11 ? -5.441 6.105 -10.102 1 46.28 11 ARG B CA 1
ATOM 1538 C C . ARG B 1 11 ? -5.305 4.648 -9.672 1 46.28 11 ARG B C 1
ATOM 1540 O O . ARG B 1 11 ? -4.371 3.959 -10.094 1 46.28 11 ARG B O 1
ATOM 1547 N N . PHE B 1 12 ? -6.211 4.25 -9.18 1 43.25 12 PHE B N 1
ATOM 1548 C CA . PHE B 1 12 ? -6.703 2.879 -9.117 1 43.25 12 PHE B CA 1
ATOM 1549 C C . PHE B 1 12 ? -7.637 2.59 -10.289 1 43.25 12 PHE B C 1
ATOM 1551 O O . PHE B 1 12 ? -8.789 3.016 -10.289 1 43.25 12 PHE B O 1
ATOM 1558 N N . ARG B 1 13 ? -7.762 2.516 -11.633 1 44.41 13 ARG B N 1
ATOM 1559 C CA . ARG B 1 13 ? -8.836 2.092 -12.523 1 44.41 13 ARG B CA 1
ATOM 1560 C C . ARG B 1 13 ? -8.953 0.571 -12.562 1 44.41 13 ARG B C 1
ATOM 1562 O O . ARG B 1 13 ? -8.352 -0.081 -13.422 1 44.41 13 ARG B O 1
ATOM 1569 N N . ASP B 1 14 ? -9.453 -0.044 -11.602 1 42.31 14 ASP B N 1
ATOM 1570 C CA . ASP B 1 14 ? -9.719 -1.479 -11.562 1 42.31 14 ASP B CA 1
ATOM 1571 C C . ASP B 1 14 ? -10.797 -1.869 -12.57 1 42.31 14 ASP B C 1
ATOM 1573 O O . ASP B 1 14 ? -11.984 -1.882 -12.25 1 42.31 14 ASP B O 1
ATOM 1577 N N . GLN B 1 15 ? -10.938 -1.495 -13.992 1 38.97 15 GLN B N 1
ATOM 1578 C CA . GLN B 1 15 ? -12.047 -1.611 -14.93 1 38.97 15 GLN B CA 1
ATOM 1579 C C . GLN B 1 15 ? -12.555 -3.047 -15 1 38.97 15 GLN B C 1
ATOM 1581 O O . GLN B 1 15 ? -13.766 -3.277 -15.086 1 38.97 15 GLN B O 1
ATOM 1586 N N . TYR B 1 16 ? -13.117 -4.289 -14.664 1 37.5 16 TYR B N 1
ATOM 1587 C CA . TYR B 1 16 ? -13.539 -4.742 -15.984 1 37.5 16 TYR B CA 1
ATOM 1588 C C . TYR B 1 16 ? -14.875 -4.125 -16.375 1 37.5 16 TYR B C 1
ATOM 1590 O O . TYR B 1 16 ? -15.727 -3.879 -15.523 1 37.5 16 TYR B O 1
ATOM 1598 N N . GLU 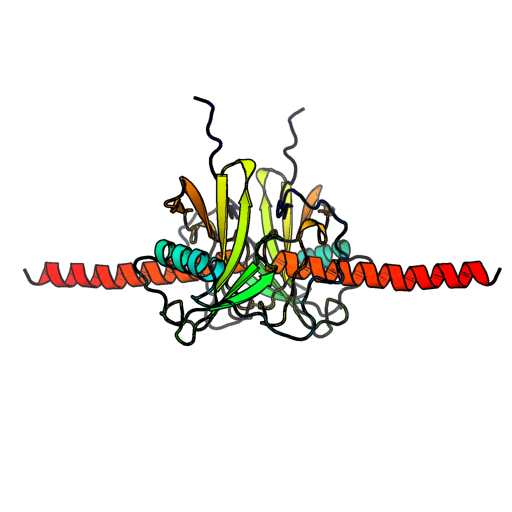B 1 17 ? -15.133 -3.752 -17.484 1 35.47 17 GLU B N 1
ATOM 1599 C CA . GLU B 1 17 ? -16.406 -3.67 -18.188 1 35.47 17 GLU B CA 1
ATOM 1600 C C . GLU B 1 17 ? -17.438 -4.613 -17.578 1 35.47 17 GLU B C 1
ATOM 1602 O O . GLU B 1 17 ? -17.078 -5.598 -16.922 1 35.47 17 GLU B O 1
ATOM 1607 N N . ARG B 1 18 ? -18.25 -5.738 -17.656 1 33.5 18 ARG B N 1
ATOM 1608 C CA . ARG B 1 18 ? -19.531 -5.344 -18.25 1 33.5 18 ARG B CA 1
ATOM 1609 C C . ARG B 1 18 ? -20.547 -4.992 -17.156 1 33.5 18 ARG B C 1
ATOM 1611 O O . ARG B 1 18 ? -21 -5.871 -16.422 1 33.5 18 ARG B O 1
ATOM 1618 N N . PRO B 1 19 ? -20.297 -3.945 -16.172 1 32.88 19 PRO B N 1
ATOM 1619 C CA . PRO B 1 19 ? -21.422 -4.051 -15.234 1 32.88 19 PRO B CA 1
ATOM 1620 C C . PRO B 1 19 ? -22.781 -3.963 -15.922 1 32.88 19 PRO B C 1
ATOM 1622 O O . PRO B 1 19 ? -23.109 -2.932 -16.516 1 32.88 19 PRO B O 1
ATOM 1625 N N . LYS B 1 20 ? -23.297 -4.629 -16.578 1 31.81 20 LYS B N 1
ATOM 1626 C CA . LYS B 1 20 ? -24.641 -4.129 -16.859 1 31.81 20 LYS B CA 1
ATOM 1627 C C . LYS B 1 20 ? -25.391 -3.797 -15.57 1 31.81 20 LYS B C 1
ATOM 1629 O O . LYS B 1 20 ? -26.156 -2.836 -15.523 1 31.81 20 LYS B O 1
ATOM 1634 N N . ASN B 1 21 ? -26 -4.672 -14.836 1 29.52 21 ASN B N 1
ATOM 1635 C CA . ASN B 1 21 ? -27.031 -4.387 -13.852 1 29.52 21 ASN B CA 1
ATOM 1636 C C . ASN B 1 21 ? -26.438 -3.9 -12.531 1 29.52 21 ASN B C 1
ATOM 1638 O O . ASN B 1 21 ? -25.344 -4.34 -12.141 1 29.52 21 ASN B O 1
ATOM 1642 N N . LYS B 1 22 ? -26.984 -2.703 -11.984 1 29.88 22 LYS B N 1
ATOM 1643 C CA . LYS B 1 22 ? -26.906 -1.975 -10.719 1 29.88 22 LYS B CA 1
ATOM 1644 C C . LYS B 1 22 ? -26.672 -2.93 -9.547 1 29.88 22 LYS B C 1
ATOM 1646 O O . LYS B 1 22 ? -27.625 -3.471 -8.992 1 29.88 22 LYS B O 1
ATOM 1651 N N . ALA B 1 23 ? -25.875 -3.832 -9.562 1 30.5 23 ALA B N 1
ATOM 1652 C CA . ALA B 1 23 ? -25.969 -4.621 -8.336 1 30.5 23 ALA B CA 1
ATOM 1653 C C . ALA B 1 23 ? -25.672 -3.76 -7.105 1 30.5 23 ALA B C 1
ATOM 1655 O O . ALA B 1 23 ? -24.797 -2.887 -7.148 1 30.5 23 ALA B O 1
ATOM 1656 N N . SER B 1 24 ? -26.578 -3.441 -6.301 1 29.56 24 SER B N 1
ATOM 1657 C CA . SER B 1 24 ? -26.656 -2.777 -5.004 1 29.56 24 SER B CA 1
ATOM 1658 C C . SER B 1 24 ? -25.391 -3.045 -4.184 1 29.56 24 SER B C 1
ATOM 1660 O O . SER B 1 24 ? -24.906 -4.172 -4.141 1 29.56 24 SER B O 1
ATOM 1662 N N . LEU B 1 25 ? -24.547 -2.109 -4 1 32.56 25 LEU B N 1
ATOM 1663 C CA . LEU B 1 25 ? -23.469 -2.053 -3.016 1 32.56 25 LEU B CA 1
ATOM 1664 C C . LEU B 1 25 ? -23.734 -3.008 -1.858 1 32.56 25 LEU B C 1
ATOM 1666 O O . LEU B 1 25 ? -22.859 -3.258 -1.035 1 32.56 25 LEU B O 1
ATOM 1670 N N . THR B 1 26 ? -25 -3.271 -1.725 1 32.19 26 THR B N 1
ATOM 1671 C CA . THR B 1 26 ? -25.438 -4.02 -0.553 1 32.19 26 THR B CA 1
ATOM 1672 C C . THR B 1 26 ? -24.969 -5.469 -0.627 1 32.19 26 THR B C 1
ATOM 1674 O O . THR B 1 26 ? -24.953 -6.172 0.385 1 32.19 26 THR B O 1
ATOM 1677 N N . GLU B 1 27 ? -24.984 -6.004 -1.93 1 34.41 27 GLU B N 1
ATOM 1678 C CA . GLU B 1 27 ? -24.859 -7.457 -1.996 1 34.41 27 GLU B CA 1
ATOM 1679 C C . GLU B 1 27 ? -23.406 -7.895 -1.875 1 34.41 27 GLU B C 1
ATOM 1681 O O . GLU B 1 27 ? -23.078 -9.062 -2.09 1 34.41 27 GLU B O 1
ATOM 1686 N N . MET B 1 28 ? -22.609 -6.918 -2.02 1 36.06 28 MET B N 1
ATOM 1687 C CA . MET B 1 28 ? -21.203 -7.32 -2.096 1 36.06 28 MET B CA 1
ATOM 1688 C C . MET B 1 28 ? -20.844 -8.289 -0.971 1 36.06 28 MET B C 1
ATOM 1690 O O . MET B 1 28 ? -19.797 -8.93 -1.004 1 36.06 28 MET B O 1
ATOM 1694 N N . GLY B 1 29 ? -21.047 -7.703 0.193 1 35.25 29 GLY B N 1
ATOM 1695 C CA . GLY B 1 29 ? -20.531 -8.531 1.271 1 35.25 29 GLY B CA 1
ATOM 1696 C C . GLY B 1 29 ? -21.266 -9.852 1.422 1 35.25 29 GLY B C 1
ATOM 1697 O O . GLY B 1 29 ? -22.5 -9.883 1.405 1 3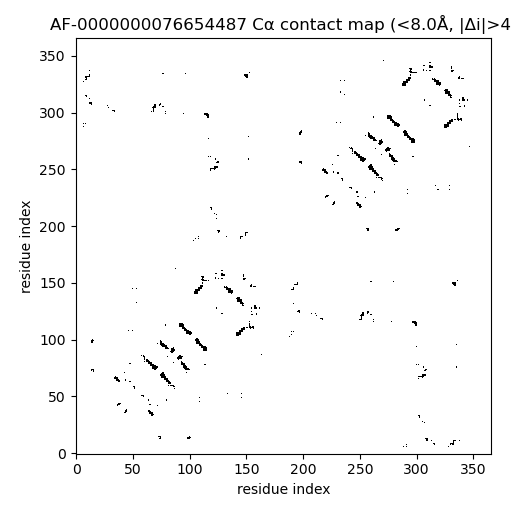5.25 29 GLY B O 1
ATOM 1698 N N . LYS B 1 30 ? -20.984 -10.797 0.625 1 41.22 30 LYS B N 1
ATOM 1699 C CA . LYS B 1 30 ? -21.562 -11.977 1.28 1 41.22 30 LYS B CA 1
ATOM 1700 C C . LYS B 1 30 ? -21.719 -11.742 2.779 1 41.22 30 LYS B C 1
ATOM 1702 O O . LYS B 1 30 ? -20.875 -11.086 3.406 1 41.22 30 LYS B O 1
ATOM 1707 N N . PRO B 1 31 ? -22.812 -11.945 3.408 1 44.5 31 PRO B N 1
ATOM 1708 C CA . PRO B 1 31 ? -22.984 -11.797 4.855 1 44.5 31 PRO B CA 1
ATOM 1709 C C . PRO B 1 31 ? -21.656 -11.867 5.613 1 44.5 31 PRO B C 1
ATOM 1711 O O . PRO B 1 31 ? -20.625 -12.195 5.023 1 44.5 31 PRO B O 1
ATOM 1714 N N . ASP B 1 32 ? -21.594 -12.25 6.984 1 51.88 32 ASP B N 1
ATOM 1715 C CA . ASP B 1 32 ? -20.812 -12.367 8.211 1 51.88 32 ASP B CA 1
ATOM 1716 C C . ASP B 1 32 ? -19.578 -13.25 7.992 1 51.88 32 ASP B C 1
ATOM 1718 O O . ASP B 1 32 ? -18.922 -13.656 8.953 1 51.88 32 ASP B O 1
ATOM 1722 N N . GLY B 1 33 ? -19.141 -13.766 6.594 1 70.44 33 GLY B N 1
ATOM 1723 C CA . GLY B 1 33 ? -18.125 -14.789 6.746 1 70.44 33 GLY B CA 1
ATOM 1724 C C . GLY B 1 33 ? -16.922 -14.586 5.828 1 70.44 33 GLY B C 1
ATOM 1725 O O . GLY B 1 33 ? -16.953 -13.719 4.957 1 70.44 33 GLY B O 1
ATOM 1726 N N . ILE B 1 34 ? -15.836 -15.008 6.023 1 89.94 34 ILE B N 1
ATOM 1727 C CA . ILE B 1 34 ? -14.555 -15.094 5.332 1 89.94 34 ILE B CA 1
ATOM 1728 C C . ILE B 1 34 ? -14.672 -16.062 4.156 1 89.94 34 ILE B C 1
ATOM 1730 O O . ILE B 1 34 ? -15.125 -17.203 4.32 1 89.94 34 ILE B O 1
ATOM 1734 N N . THR B 1 35 ? -14.539 -15.562 2.883 1 93.31 35 THR B N 1
ATOM 1735 C CA . THR B 1 35 ? -14.461 -16.438 1.721 1 93.31 35 THR B CA 1
ATOM 1736 C C . THR B 1 35 ? -13.039 -16.938 1.518 1 93.31 35 THR B C 1
ATOM 1738 O O . THR B 1 35 ? -12.102 -16.156 1.389 1 93.31 35 THR B O 1
ATOM 1741 N N . ILE B 1 36 ? -12.93 -18.234 1.497 1 95.69 36 ILE B N 1
ATOM 1742 C CA . ILE B 1 36 ? -11.633 -18.875 1.309 1 95.69 36 ILE B CA 1
ATOM 1743 C C . ILE B 1 36 ? -11.602 -19.594 -0.035 1 95.69 36 ILE B C 1
ATOM 1745 O O . ILE B 1 36 ? -12.516 -20.359 -0.35 1 95.69 36 ILE B O 1
ATOM 1749 N N . LEU B 1 37 ? -10.641 -19.281 -0.896 1 96.31 37 LEU B N 1
ATOM 1750 C CA . LEU B 1 37 ? -10.422 -19.984 -2.152 1 96.31 37 LEU B CA 1
ATOM 1751 C C . LEU B 1 37 ? -9.266 -20.969 -2.025 1 96.31 37 LEU B C 1
ATOM 1753 O O . LEU B 1 37 ? -8.219 -20.641 -1.459 1 96.31 37 LEU B O 1
ATOM 1757 N N . THR B 1 38 ? -9.445 -22.125 -2.508 1 96 38 THR B N 1
ATOM 1758 C CA . THR B 1 38 ? -8.445 -23.188 -2.416 1 96 38 THR B CA 1
ATOM 1759 C C . THR B 1 38 ? -7.961 -23.594 -3.803 1 96 38 THR B C 1
ATOM 1761 O O . THR B 1 38 ? -8.359 -23 -4.805 1 96 38 THR B O 1
ATOM 1764 N N . LYS B 1 39 ? -7.113 -24.594 -3.85 1 92.81 39 LYS B N 1
ATOM 1765 C CA . LYS B 1 39 ? -6.527 -25.062 -5.102 1 92.81 39 LYS B CA 1
ATOM 1766 C C . LYS B 1 39 ? -7.602 -25.609 -6.039 1 92.81 39 LYS B C 1
ATOM 1768 O O . LYS B 1 39 ? -7.344 -25.844 -7.223 1 92.81 39 LYS B O 1
ATOM 1773 N N . LYS B 1 40 ? -8.734 -25.812 -5.562 1 93.25 40 LYS B N 1
ATOM 1774 C CA . LYS B 1 40 ? -9.852 -26.25 -6.398 1 93.25 40 LYS B CA 1
ATOM 1775 C C . LYS B 1 40 ? -10.414 -25.094 -7.203 1 93.25 40 LYS B C 1
ATOM 1777 O O . LYS B 1 40 ? -11.164 -25.297 -8.164 1 93.25 40 LYS B O 1
ATOM 1782 N N . ASP B 1 41 ? -10.125 -23.906 -6.785 1 93.25 41 ASP B N 1
ATOM 1783 C CA . ASP B 1 41 ? -10.602 -22.703 -7.461 1 93.25 41 ASP B CA 1
ATOM 1784 C C . ASP B 1 41 ? -9.609 -22.234 -8.516 1 93.25 41 ASP B C 1
ATOM 1786 O O . ASP B 1 41 ? -8.406 -22.156 -8.25 1 93.25 41 ASP B O 1
ATOM 1790 N N . GLU B 1 42 ? -10.094 -21.828 -9.688 1 93.5 42 GLU B N 1
ATOM 1791 C CA . GLU B 1 42 ? -9.25 -21.375 -10.789 1 93.5 42 GLU B CA 1
ATOM 1792 C C . GLU B 1 42 ? -8.461 -20.125 -10.414 1 93.5 42 GLU B C 1
ATOM 1794 O O . GLU B 1 42 ? -7.285 -20 -10.773 1 93.5 42 GLU B O 1
ATOM 1799 N N . VAL B 1 43 ? -9.141 -19.281 -9.719 1 93.88 43 VAL B N 1
ATOM 1800 C CA . VAL B 1 43 ? -8.508 -18.031 -9.32 1 93.88 43 VAL B CA 1
ATOM 1801 C C . VAL B 1 43 ? -7.32 -18.328 -8.406 1 93.88 43 VAL B C 1
ATOM 1803 O O . VAL B 1 43 ? -6.242 -17.75 -8.57 1 93.88 43 VAL B O 1
ATOM 1806 N N . CYS B 1 44 ? -7.527 -19.188 -7.48 1 96.06 44 CYS B N 1
ATOM 1807 C CA . CYS B 1 44 ? -6.469 -19.547 -6.547 1 96.06 44 CYS B CA 1
ATOM 1808 C C . CYS B 1 44 ? -5.289 -20.172 -7.281 1 96.06 44 CYS B C 1
ATOM 1810 O O . CYS B 1 44 ? -4.137 -19.812 -7.043 1 96.06 44 CYS B O 1
ATOM 1812 N N . CYS B 1 45 ? -5.555 -21.062 -8.18 1 93.88 45 CYS B N 1
ATOM 1813 C CA . CYS B 1 45 ? -4.504 -21.719 -8.961 1 93.88 45 CYS B CA 1
ATOM 1814 C C . CYS B 1 45 ? -3.715 -20.688 -9.766 1 93.88 45 CYS B C 1
ATOM 1816 O O . CYS B 1 45 ? -2.484 -20.734 -9.797 1 93.88 45 CYS B O 1
ATOM 1818 N N . PHE B 1 46 ? -4.422 -19.828 -10.383 1 93.31 46 PHE B N 1
ATOM 1819 C CA . PHE B 1 46 ? -3.795 -18.797 -11.211 1 93.31 46 PHE B CA 1
ATOM 1820 C C . PHE B 1 46 ? -2.863 -17.922 -10.375 1 93.31 46 PHE B C 1
ATOM 1822 O O . PHE B 1 46 ? -1.697 -17.734 -10.727 1 93.31 46 PHE B O 1
ATOM 1829 N N . ILE B 1 47 ? -3.354 -17.359 -9.234 1 96.31 47 ILE B N 1
ATOM 1830 C CA . ILE B 1 47 ? -2.617 -16.391 -8.422 1 96.31 47 ILE B CA 1
ATOM 1831 C C . ILE B 1 47 ? -1.425 -17.094 -7.766 1 96.31 47 ILE B C 1
ATOM 1833 O O . ILE B 1 47 ? -0.31 -16.562 -7.777 1 96.31 47 ILE B O 1
ATOM 1837 N N . THR B 1 48 ? -1.655 -18.25 -7.188 1 95.44 48 THR B N 1
ATOM 1838 C CA . THR B 1 48 ? -0.56 -18.953 -6.527 1 95.44 48 THR B CA 1
ATOM 1839 C C . THR B 1 48 ? 0.477 -19.422 -7.547 1 95.44 48 THR B C 1
ATOM 1841 O O . THR B 1 48 ? 1.676 -19.438 -7.262 1 95.44 48 THR B O 1
ATOM 1844 N N . GLY B 1 49 ? 0.014 -19.828 -8.734 1 92.56 49 GLY B N 1
ATOM 1845 C CA . GLY B 1 49 ? 0.949 -20.156 -9.805 1 92.56 49 GLY B CA 1
ATOM 1846 C C . GLY B 1 49 ? 1.808 -18.984 -10.227 1 92.56 49 GLY B C 1
ATOM 1847 O O . GLY B 1 49 ? 3.014 -19.125 -10.43 1 92.56 49 GLY B O 1
ATOM 1848 N N . THR B 1 50 ? 1.187 -17.875 -10.383 1 92.94 50 THR B N 1
ATOM 1849 C CA . THR B 1 50 ? 1.898 -16.641 -10.742 1 92.94 50 THR B CA 1
ATOM 1850 C C . THR B 1 50 ? 2.924 -16.281 -9.672 1 92.94 50 THR B C 1
ATOM 1852 O O . THR B 1 50 ? 4.07 -15.961 -9.984 1 92.94 50 THR B O 1
ATOM 1855 N N . LEU B 1 51 ? 2.463 -16.344 -8.406 1 95 51 LEU B N 1
ATOM 1856 C CA . LEU B 1 51 ? 3.369 -16.062 -7.297 1 95 51 LEU B CA 1
ATOM 1857 C C . LEU B 1 51 ? 4.562 -17 -7.312 1 95 51 LEU B C 1
ATOM 1859 O O . LEU B 1 51 ? 5.703 -16.578 -7.121 1 95 51 LEU B O 1
ATOM 1863 N N . SER B 1 52 ? 4.324 -18.234 -7.512 1 91.31 52 SER B N 1
ATOM 1864 C CA . SER B 1 52 ? 5.371 -19.234 -7.547 1 91.31 52 SER B CA 1
ATOM 1865 C C . SER B 1 52 ? 6.41 -18.922 -8.617 1 91.31 52 SER B C 1
ATOM 1867 O O . SER B 1 52 ? 7.613 -19.047 -8.375 1 91.31 52 SER B O 1
ATOM 1869 N N . ARG B 1 53 ? 5.98 -18.547 -9.781 1 89.56 53 ARG B N 1
ATOM 1870 C CA . ARG B 1 53 ? 6.895 -18.219 -10.867 1 89.56 53 ARG B CA 1
ATOM 1871 C C . ARG B 1 53 ? 7.668 -16.938 -10.555 1 89.56 53 ARG B C 1
ATOM 1873 O O . ARG B 1 53 ? 8.844 -16.812 -10.891 1 89.56 53 ARG B O 1
ATOM 1880 N N . PHE B 1 54 ? 7 -16.047 -9.93 1 88.81 54 PHE B N 1
ATOM 1881 C CA . PHE B 1 54 ? 7.598 -14.758 -9.602 1 88.81 54 PHE B CA 1
ATOM 1882 C C . PHE B 1 54 ? 8.695 -14.922 -8.555 1 88.81 54 PHE B C 1
ATOM 1884 O O . PHE B 1 54 ? 9.711 -14.227 -8.602 1 88.81 54 PHE B O 1
ATOM 1891 N N . LEU B 1 55 ? 8.492 -15.758 -7.602 1 89.69 55 LEU B N 1
ATOM 1892 C CA . LEU B 1 55 ? 9.383 -15.875 -6.453 1 89.69 55 LEU B CA 1
ATOM 1893 C C . LEU B 1 55 ? 10.469 -16.906 -6.711 1 89.69 55 LEU B C 1
ATOM 1895 O O . LEU B 1 55 ? 11.305 -17.172 -5.844 1 89.69 55 LEU B O 1
ATOM 1899 N N . LYS B 1 56 ? 10.398 -17.484 -7.848 1 84.62 56 LYS B N 1
ATOM 1900 C CA . LYS B 1 56 ? 11.477 -18.438 -8.117 1 84.62 56 LYS B CA 1
ATOM 1901 C C . LYS B 1 56 ? 12.836 -17.828 -7.773 1 84.62 56 LYS B C 1
ATOM 1903 O O . LYS B 1 56 ? 13.094 -16.656 -8.062 1 84.62 56 LYS B O 1
ATOM 1908 N N . PRO B 1 57 ? 13.789 -18.625 -7.156 1 84.25 57 PRO B N 1
ATOM 1909 C CA . PRO B 1 57 ? 13.711 -20.062 -6.977 1 84.25 57 PRO B CA 1
ATOM 1910 C C . PRO B 1 57 ? 12.984 -20.469 -5.691 1 84.25 57 PRO B C 1
ATOM 1912 O O . PRO B 1 57 ? 12.914 -21.656 -5.359 1 84.25 57 PRO B O 1
ATOM 1915 N N . LEU B 1 58 ? 12.469 -19.578 -4.941 1 84.25 58 LEU B N 1
ATOM 1916 C CA . LEU B 1 58 ? 11.711 -19.906 -3.74 1 84.25 58 LEU B CA 1
ATOM 1917 C C . LEU B 1 58 ? 10.453 -20.703 -4.09 1 84.25 58 LEU B C 1
ATOM 1919 O O . LEU B 1 58 ? 9.773 -20.391 -5.066 1 84.25 58 LEU B O 1
ATOM 1923 N N . GLU B 1 59 ? 10.211 -21.75 -3.312 1 86.12 59 GLU B N 1
ATOM 1924 C CA . GLU B 1 59 ? 8.984 -22.516 -3.484 1 86.12 59 GLU B CA 1
ATOM 1925 C C . GLU B 1 59 ? 7.906 -22.078 -2.5 1 86.12 59 GLU B C 1
ATOM 1927 O O . GLU B 1 59 ? 8.195 -21.828 -1.33 1 86.12 59 GLU B O 1
ATOM 1932 N N . ILE B 1 60 ? 6.734 -21.969 -3.031 1 89.38 60 ILE B N 1
ATOM 1933 C CA . ILE B 1 60 ? 5.652 -21.641 -2.107 1 89.38 60 ILE B CA 1
ATOM 1934 C C . ILE B 1 60 ? 5.078 -22.922 -1.52 1 89.38 60 ILE B C 1
ATOM 1936 O O . ILE B 1 60 ? 5.055 -23.969 -2.184 1 89.38 60 ILE B O 1
ATOM 1940 N N . PRO B 1 61 ? 4.609 -22.938 -0.32 1 92.12 61 PRO B N 1
ATOM 1941 C CA . PRO B 1 61 ? 4.043 -24.125 0.322 1 92.12 61 PRO B CA 1
ATOM 1942 C C . PRO B 1 61 ? 2.844 -24.688 -0.434 1 92.12 61 PRO B C 1
ATOM 1944 O O . PRO B 1 61 ? 2.049 -23.938 -0.994 1 92.12 61 PRO B O 1
ATOM 1947 N N . PRO B 1 62 ? 2.635 -25.953 -0.4 1 87.94 62 PRO B N 1
ATOM 1948 C CA . PRO B 1 62 ? 1.55 -26.578 -1.15 1 87.94 62 PRO B CA 1
ATOM 1949 C C . PRO B 1 62 ? 0.169 -26.234 -0.603 1 87.94 62 PRO B C 1
ATOM 1951 O O . PRO B 1 62 ? -0.811 -26.219 -1.354 1 87.94 62 PRO B O 1
ATOM 1954 N N . ASN B 1 63 ? -0.008 -25.969 0.705 1 89 63 ASN B N 1
ATOM 1955 C CA . ASN B 1 63 ? -1.309 -25.672 1.295 1 89 63 ASN B CA 1
ATOM 1956 C C . ASN B 1 63 ? -1.554 -24.172 1.382 1 89 63 ASN B C 1
ATOM 1958 O O . ASN B 1 63 ? -1.926 -23.656 2.438 1 89 63 ASN B O 1
ATOM 1962 N N . THR B 1 64 ? -1.236 -23.609 0.271 1 94.81 64 THR B N 1
ATOM 1963 C CA . THR B 1 64 ? -1.478 -22.188 0.165 1 94.81 64 THR B CA 1
ATOM 1964 C C . THR B 1 64 ? -2.887 -21.906 -0.349 1 94.81 64 THR B C 1
ATOM 1966 O O . THR B 1 64 ? -3.352 -22.562 -1.284 1 94.81 64 THR B O 1
ATOM 1969 N N . HIS B 1 65 ? -3.652 -21.031 0.291 1 96.44 65 HIS B N 1
ATOM 1970 C CA . HIS B 1 65 ? -5.004 -20.656 -0.102 1 96.44 65 HIS B CA 1
ATOM 1971 C C . HIS B 1 65 ? -5.16 -19.141 -0.127 1 96.44 65 HIS B C 1
ATOM 1973 O O . HIS B 1 65 ? -4.219 -18.406 0.196 1 96.44 65 HIS B O 1
ATOM 1979 N N . LEU B 1 66 ? -6.336 -18.703 -0.628 1 97.19 66 LEU B N 1
ATOM 1980 C CA . LEU B 1 66 ? -6.605 -17.281 -0.705 1 97.19 66 LEU B CA 1
ATOM 1981 C C . LEU B 1 66 ? -7.75 -16.891 0.225 1 97.19 66 LEU B C 1
ATOM 1983 O O . LEU B 1 66 ? -8.734 -17.609 0.34 1 97.19 66 LEU B O 1
ATOM 1987 N N . ILE B 1 67 ? -7.574 -15.797 0.889 1 97.19 67 ILE B N 1
ATOM 1988 C CA . ILE B 1 67 ? -8.695 -15.094 1.506 1 97.19 67 ILE B CA 1
ATOM 1989 C C . ILE B 1 67 ? -9.172 -13.977 0.579 1 97.19 67 ILE B C 1
ATOM 1991 O O . ILE B 1 67 ? -8.398 -13.109 0.191 1 97.19 67 ILE B O 1
ATOM 1995 N N . GLU B 1 68 ? -10.469 -14.008 0.274 1 96.88 68 GLU B N 1
ATOM 1996 C CA . GLU B 1 68 ? -11.008 -13.047 -0.684 1 96.88 68 GLU B CA 1
ATOM 1997 C C . GLU B 1 68 ? -11.5 -11.789 0.018 1 96.88 68 GLU B C 1
ATOM 1999 O O . GLU B 1 68 ? -12.32 -11.859 0.938 1 96.88 68 GLU B O 1
ATOM 2004 N N . HIS B 1 69 ? -10.969 -10.648 -0.434 1 96.25 69 HIS B N 1
ATOM 2005 C CA . HIS B 1 69 ? -11.422 -9.352 0.058 1 96.25 69 HIS B CA 1
ATOM 2006 C C . HIS B 1 69 ? -12.289 -8.641 -0.975 1 96.25 69 HIS B C 1
ATOM 2008 O O . HIS B 1 69 ? -13.117 -7.793 -0.624 1 96.25 69 HIS B O 1
ATOM 2014 N N . ARG B 1 70 ? -12 -8.883 -2.207 1 93.75 70 ARG B N 1
ATOM 2015 C CA . ARG B 1 70 ? -12.742 -8.438 -3.379 1 93.75 70 ARG B CA 1
ATOM 2016 C C . ARG B 1 70 ? -12.68 -9.469 -4.496 1 93.75 70 ARG B C 1
ATOM 2018 O O . ARG B 1 70 ? -11.602 -9.945 -4.855 1 93.75 70 ARG B O 1
ATOM 2025 N N . PRO B 1 71 ? -13.781 -9.82 -5.051 1 92.38 71 PRO B N 1
ATOM 2026 C CA . PRO B 1 71 ? -13.781 -10.898 -6.047 1 92.38 71 PRO B CA 1
ATOM 2027 C C . PRO B 1 71 ? -13.117 -10.484 -7.359 1 92.38 71 PRO B C 1
ATOM 2029 O O . PRO B 1 71 ? -12.984 -9.297 -7.645 1 92.38 71 PRO B O 1
ATOM 2032 N N . TRP B 1 72 ? -12.75 -11.531 -8.102 1 89.69 72 TRP B N 1
ATOM 2033 C CA . TRP B 1 72 ? -12.078 -11.383 -9.391 1 89.69 72 TRP B CA 1
ATOM 2034 C C . TRP B 1 72 ? -12.852 -10.43 -10.297 1 89.69 72 TRP B C 1
ATOM 2036 O O . TRP B 1 72 ? -12.266 -9.562 -10.938 1 89.69 72 TRP B O 1
ATOM 2046 N N . SER B 1 73 ? -14.133 -10.5 -10.367 1 82.88 73 SER B N 1
ATOM 2047 C CA . SER B 1 73 ? -14.992 -9.758 -11.281 1 82.88 73 SER B CA 1
ATOM 2048 C C . SER B 1 73 ? -15.008 -8.273 -10.945 1 82.88 73 SER B C 1
ATOM 2050 O O . SER B 1 73 ? -15.383 -7.441 -11.773 1 82.88 73 SER B O 1
ATOM 2052 N N . ALA B 1 74 ? -14.602 -7.887 -9.781 1 85.06 74 ALA B N 1
ATOM 2053 C CA . ALA B 1 74 ? -14.625 -6.496 -9.344 1 85.06 74 ALA B CA 1
ATOM 2054 C C . ALA B 1 74 ? -13.211 -5.945 -9.18 1 85.06 74 ALA B C 1
ATOM 2056 O O . ALA B 1 74 ? -13.008 -4.926 -8.516 1 85.06 74 ALA B O 1
ATOM 2057 N N . GLY B 1 75 ? -12.156 -6.57 -9.758 1 87.69 75 GLY B N 1
ATOM 2058 C CA . GLY B 1 75 ? -10.781 -6.168 -9.516 1 87.69 75 GLY B CA 1
ATOM 2059 C C . GLY B 1 75 ? -10.148 -6.895 -8.336 1 87.69 75 GLY B C 1
ATOM 2060 O O . GLY B 1 75 ? -9.734 -6.266 -7.363 1 87.69 75 GLY B O 1
ATOM 2061 N N . GLY B 1 76 ? -10.016 -8.023 -8.344 1 93 76 GLY B N 1
ATOM 2062 C CA . GLY B 1 76 ? -9.617 -9.016 -7.355 1 93 76 GLY B CA 1
ATOM 2063 C C . GLY B 1 76 ? -8.602 -8.492 -6.359 1 93 76 GLY B C 1
ATOM 2064 O O . GLY B 1 76 ? -7.566 -7.945 -6.746 1 93 76 GLY B O 1
ATOM 2065 N N . ILE B 1 77 ? -8.961 -8.594 -5.09 1 97.06 77 ILE B N 1
ATOM 2066 C CA . ILE B 1 77 ? -8.031 -8.375 -3.988 1 97.06 77 ILE B CA 1
ATOM 2067 C C . ILE B 1 77 ? -8.07 -9.562 -3.031 1 97.06 77 ILE B C 1
ATOM 2069 O O . ILE B 1 77 ? -9.141 -9.945 -2.551 1 97.06 77 ILE B O 1
ATOM 2073 N N . TYR B 1 78 ? -6.898 -10.117 -2.777 1 97.44 78 TYR B N 1
ATOM 2074 C CA . TYR B 1 78 ? -6.812 -11.328 -1.969 1 97.44 78 TYR B CA 1
ATOM 2075 C C . TYR B 1 78 ? -5.621 -11.266 -1.018 1 97.44 78 TYR B C 1
ATOM 2077 O O . TYR B 1 78 ? -4.684 -10.492 -1.237 1 97.44 78 TYR B O 1
ATOM 2085 N N . THR B 1 79 ? -5.727 -12.016 0.066 1 98.06 79 THR B N 1
ATOM 2086 C CA . THR B 1 79 ? -4.566 -12.375 0.872 1 98.06 79 THR B CA 1
ATOM 2087 C C . THR B 1 79 ? -4.145 -13.812 0.599 1 98.06 79 THR B C 1
ATOM 2089 O O . THR B 1 79 ? -4.98 -14.719 0.589 1 98.06 79 THR B O 1
ATOM 2092 N N . ILE B 1 80 ? -2.908 -13.984 0.253 1 97.62 80 ILE B N 1
ATOM 2093 C CA . ILE B 1 80 ? -2.346 -15.32 0.093 1 97.62 80 ILE B CA 1
ATOM 2094 C C . ILE B 1 80 ? -1.847 -15.836 1.441 1 97.62 80 ILE B C 1
ATOM 2096 O O . ILE B 1 80 ? -0.967 -15.234 2.057 1 97.62 80 ILE B O 1
ATOM 2100 N N . ARG B 1 81 ? -2.355 -17 1.831 1 95.12 81 ARG B N 1
ATOM 2101 C CA . ARG B 1 81 ? -2.062 -17.531 3.162 1 95.12 81 ARG B CA 1
ATOM 2102 C C . ARG B 1 81 ? -1.691 -19 3.098 1 95.12 81 ARG B C 1
ATOM 2104 O O . ARG B 1 81 ? -2.203 -19.75 2.254 1 95.12 81 ARG B O 1
ATOM 2111 N N . SER B 1 82 ? -0.775 -19.328 3.945 1 92.31 82 SER B N 1
ATOM 2112 C CA . SER B 1 82 ? -0.373 -20.719 4.121 1 92.31 82 SER B CA 1
ATOM 2113 C C . SER B 1 82 ? -0.04 -21.016 5.582 1 92.31 82 SER B C 1
ATOM 2115 O O . SER B 1 82 ? 0.229 -20.109 6.359 1 92.31 82 SER B O 1
ATOM 2117 N N . ILE B 1 83 ? -0.194 -22.328 5.91 1 89.25 83 ILE B N 1
ATOM 2118 C CA . ILE B 1 83 ? 0.191 -22.75 7.254 1 89.25 83 ILE B CA 1
ATOM 2119 C C . ILE B 1 83 ? 1.688 -22.531 7.453 1 89.25 83 ILE B C 1
ATOM 2121 O O . ILE B 1 83 ? 2.105 -21.969 8.469 1 89.25 83 ILE B O 1
ATOM 2125 N N . GLU B 1 84 ? 2.424 -22.984 6.445 1 90.75 84 GLU B N 1
ATOM 2126 C CA . GLU B 1 84 ? 3.854 -22.688 6.441 1 90.75 84 GLU B CA 1
ATOM 2127 C C . GLU B 1 84 ? 4.129 -21.312 5.836 1 90.75 84 GLU B C 1
ATOM 2129 O O . GLU B 1 84 ? 3.445 -20.906 4.898 1 90.75 84 GLU B O 1
ATOM 2134 N N . PRO B 1 85 ? 5.137 -20.656 6.34 1 89.75 85 PRO B N 1
ATOM 2135 C CA . PRO B 1 85 ? 5.43 -19.328 5.805 1 89.75 85 PRO B CA 1
ATOM 2136 C C . PRO B 1 85 ? 5.711 -19.344 4.305 1 89.75 85 PRO B C 1
ATOM 2138 O O . PRO B 1 85 ? 6.461 -20.203 3.822 1 89.75 85 PRO B O 1
ATOM 2141 N N . ILE B 1 86 ? 5.035 -18.406 3.604 1 90.38 86 ILE B N 1
ATOM 2142 C CA . ILE B 1 86 ? 5.246 -18.281 2.166 1 90.38 86 ILE B CA 1
ATOM 2143 C C . ILE B 1 86 ? 6.676 -17.812 1.896 1 90.38 86 ILE B C 1
ATOM 2145 O O . ILE B 1 86 ? 7.344 -18.312 0.993 1 90.38 86 ILE B O 1
ATOM 2149 N N . LEU B 1 87 ? 7.102 -16.781 2.672 1 88.5 87 LEU B N 1
ATOM 2150 C CA . LEU B 1 87 ? 8.461 -16.266 2.59 1 88.5 87 LEU B CA 1
ATOM 2151 C C . LEU B 1 87 ? 9.305 -16.734 3.768 1 88.5 87 LEU B C 1
ATOM 2153 O O . LEU B 1 87 ? 8.797 -16.875 4.887 1 88.5 87 LEU B O 1
ATOM 2157 N N . PRO B 1 88 ? 10.594 -16.906 3.443 1 85.88 88 PRO B N 1
ATOM 2158 C CA . PRO B 1 88 ? 11.461 -17.344 4.539 1 85.88 88 PRO B CA 1
ATOM 2159 C C . PRO B 1 88 ? 11.578 -16.297 5.656 1 85.88 88 PRO B C 1
ATOM 2161 O O . PRO B 1 88 ? 11.555 -15.102 5.387 1 85.88 88 PRO B O 1
ATOM 2164 N N . ASN B 1 89 ? 11.641 -16.766 6.98 1 79.94 89 ASN B N 1
ATOM 2165 C CA . ASN B 1 89 ? 11.953 -15.984 8.164 1 79.94 89 ASN B CA 1
ATOM 2166 C C . ASN B 1 89 ? 10.867 -14.961 8.469 1 79.94 89 ASN B C 1
ATOM 2168 O O . ASN B 1 89 ? 11.133 -13.922 9.078 1 79.94 89 ASN B O 1
ATOM 2172 N N . THR B 1 90 ? 9.758 -15.141 7.836 1 84.31 90 THR B N 1
ATOM 2173 C CA . THR B 1 90 ? 8.641 -14.273 8.203 1 84.31 90 THR B CA 1
ATOM 2174 C C . THR B 1 90 ? 7.324 -15.047 8.164 1 84.31 90 THR B C 1
ATOM 2176 O O . THR B 1 90 ? 7.168 -15.969 7.359 1 84.31 90 THR B O 1
ATOM 2179 N N . ARG B 1 91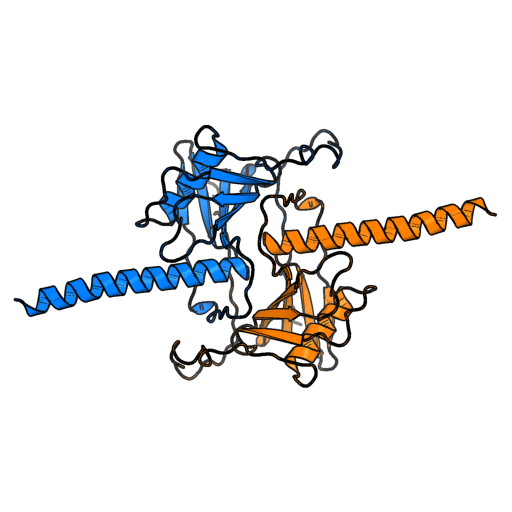 ? 6.355 -14.602 8.977 1 87.31 91 ARG B N 1
ATOM 2180 C CA . ARG B 1 91 ? 5.047 -15.25 9.016 1 87.31 91 ARG B CA 1
ATOM 2181 C C . ARG B 1 91 ? 3.99 -14.383 8.344 1 87.31 91 ARG B C 1
ATOM 2183 O O . ARG B 1 91 ? 2.795 -14.68 8.422 1 87.31 91 ARG B O 1
ATOM 2190 N N . TYR B 1 92 ? 4.402 -13.383 7.715 1 90.5 92 TYR B N 1
ATOM 2191 C CA . TYR B 1 92 ? 3.418 -12.453 7.168 1 90.5 92 TYR B CA 1
ATOM 2192 C C . TYR B 1 92 ? 2.908 -12.93 5.812 1 90.5 92 TYR B C 1
ATOM 2194 O O . TYR B 1 92 ? 3.678 -13.445 5 1 90.5 92 TYR B O 1
ATOM 2202 N N . ASP B 1 93 ? 1.655 -12.703 5.648 1 95.56 93 ASP B N 1
ATOM 2203 C CA . ASP B 1 93 ? 0.992 -13.047 4.395 1 95.56 93 ASP B CA 1
ATOM 2204 C C . ASP B 1 93 ? 1.307 -12.023 3.307 1 95.56 93 ASP B C 1
ATOM 2206 O O . ASP B 1 93 ? 1.805 -10.93 3.6 1 95.56 93 ASP B O 1
ATOM 2210 N N . ILE B 1 94 ? 1.049 -12.438 2.098 1 97.38 94 ILE B N 1
ATOM 2211 C CA . ILE B 1 94 ? 1.188 -11.57 0.936 1 97.38 94 ILE B CA 1
ATOM 2212 C C . ILE B 1 94 ? -0.194 -11.156 0.433 1 97.38 94 ILE B C 1
ATOM 2214 O O . ILE B 1 94 ? -1.109 -11.977 0.368 1 97.38 94 ILE B O 1
ATOM 2218 N N . ALA B 1 95 ? -0.377 -9.883 0.202 1 98.31 95 ALA B N 1
ATOM 2219 C CA . ALA B 1 95 ? -1.586 -9.383 -0.444 1 98.31 95 ALA B CA 1
ATOM 2220 C C . ALA B 1 95 ? -1.404 -9.289 -1.956 1 98.31 95 ALA B C 1
ATOM 2222 O O . ALA B 1 95 ? -0.289 -9.086 -2.443 1 98.31 95 ALA B O 1
ATOM 2223 N N . VAL B 1 96 ? -2.488 -9.422 -2.664 1 97.81 96 VAL B N 1
ATOM 2224 C CA . VAL B 1 96 ? -2.41 -9.383 -4.121 1 97.81 96 VAL B CA 1
ATOM 2225 C C . VAL B 1 96 ? -3.615 -8.633 -4.684 1 97.81 96 VAL B C 1
ATOM 2227 O O . VAL B 1 96 ? -4.734 -8.797 -4.195 1 97.81 96 VAL B O 1
ATOM 2230 N N . ARG B 1 97 ? -3.32 -7.816 -5.551 1 96.19 97 ARG B N 1
ATOM 2231 C CA . ARG B 1 97 ? -4.305 -7.102 -6.359 1 96.19 97 ARG B CA 1
ATOM 2232 C C . ARG B 1 97 ? -4.211 -7.512 -7.824 1 96.19 97 ARG B C 1
ATOM 2234 O O . ARG B 1 97 ? -3.113 -7.602 -8.383 1 96.19 97 ARG B O 1
ATOM 2241 N N . VAL B 1 98 ? -5.367 -7.801 -8.422 1 92.75 98 VAL B N 1
ATOM 2242 C CA . VAL B 1 98 ? -5.398 -8.234 -9.82 1 92.75 98 VAL B CA 1
ATOM 2243 C C . VAL B 1 98 ? -6.184 -7.223 -10.648 1 92.75 98 VAL B C 1
ATOM 2245 O O . VAL B 1 98 ? -7.312 -6.867 -10.305 1 92.75 98 VAL B O 1
ATOM 2248 N N . ILE B 1 99 ? -5.566 -6.766 -11.648 1 88.12 99 ILE B N 1
ATOM 2249 C CA . ILE B 1 99 ? -6.195 -5.84 -12.586 1 88.12 99 ILE B CA 1
ATOM 2250 C C . ILE B 1 99 ? -6.254 -6.473 -13.977 1 88.12 99 ILE B C 1
ATOM 2252 O O . ILE B 1 99 ? -5.219 -6.805 -14.555 1 88.12 99 ILE B O 1
ATOM 2256 N N . ILE B 1 100 ? -7.449 -6.605 -14.461 1 82.56 100 ILE B N 1
ATOM 2257 C CA . ILE B 1 100 ? -7.625 -7.246 -15.758 1 82.56 100 ILE B CA 1
ATOM 2258 C C . ILE B 1 100 ? -7.855 -6.188 -16.828 1 82.56 100 ILE B C 1
ATOM 2260 O O . ILE B 1 100 ? -8.742 -5.34 -16.688 1 82.56 100 ILE B O 1
ATOM 2264 N N . HIS B 1 101 ? -7.035 -6.211 -17.797 1 78.69 101 HIS B N 1
ATOM 2265 C CA . HIS B 1 101 ? -7.203 -5.383 -18.984 1 78.69 101 HIS B CA 1
ATOM 2266 C C . HIS B 1 101 ? -7.699 -6.211 -20.172 1 78.69 101 HIS B C 1
ATOM 2268 O O . HIS B 1 101 ? -6.906 -6.648 -21 1 78.69 101 HIS B O 1
ATOM 2274 N N . HIS B 1 102 ? -9.016 -6.375 -20.281 1 69.31 102 HIS B N 1
ATOM 2275 C CA . HIS B 1 102 ? -9.594 -7.262 -21.281 1 69.31 102 HIS B CA 1
ATOM 2276 C C . HIS B 1 102 ? -9.219 -6.828 -22.688 1 69.31 102 HIS B C 1
ATOM 2278 O O . HIS B 1 102 ? -8.812 -7.652 -23.5 1 69.31 102 HIS B O 1
ATOM 2284 N N . GLU B 1 103 ? -9.398 -5.652 -22.875 1 71.31 103 GLU B N 1
ATOM 2285 C CA . GLU B 1 103 ? -9.211 -5.145 -24.234 1 71.31 103 GLU B CA 1
ATOM 2286 C C . GLU B 1 103 ? -7.766 -5.32 -24.688 1 71.31 103 GLU B C 1
ATOM 2288 O O . GLU B 1 103 ? -7.508 -5.508 -25.891 1 71.31 103 GLU B O 1
ATOM 2293 N N . MET B 1 104 ? -6.957 -5.453 -23.781 1 74 104 MET B N 1
ATOM 2294 C CA . MET B 1 104 ? -5.543 -5.492 -24.141 1 74 104 MET B CA 1
ATOM 2295 C C . MET B 1 104 ? -4.988 -6.91 -24.016 1 74 104 MET B C 1
ATOM 2297 O O . MET B 1 104 ? -3.855 -7.172 -24.422 1 74 104 MET B O 1
ATOM 2301 N N . GLY B 1 105 ? -5.816 -7.746 -23.469 1 75.62 105 GLY B N 1
ATOM 2302 C CA . GLY B 1 105 ? -5.359 -9.117 -23.297 1 75.62 105 GLY B CA 1
ATOM 2303 C C . GLY B 1 105 ? -4.301 -9.25 -22.219 1 75.62 105 GLY B C 1
ATOM 2304 O O . GLY B 1 105 ? -3.369 -10.047 -22.344 1 75.62 105 GLY B O 1
ATOM 2305 N N . TRP B 1 106 ? -4.266 -8.383 -21.281 1 83.06 106 TRP B N 1
ATOM 2306 C CA . TRP B 1 106 ? -3.277 -8.367 -20.203 1 83.06 106 TRP B CA 1
ATOM 2307 C C . TRP B 1 106 ? -3.953 -8.445 -18.844 1 83.06 106 TRP B C 1
ATOM 2309 O O . TRP B 1 106 ? -5.059 -7.934 -18.656 1 83.06 106 TRP B O 1
ATOM 2319 N N . VAL B 1 107 ? -3.264 -9.188 -17.984 1 86.94 107 VAL B N 1
ATOM 2320 C CA . VAL B 1 107 ? -3.637 -9.203 -16.578 1 86.94 107 VAL B CA 1
ATOM 2321 C C . VAL B 1 107 ? -2.461 -8.719 -15.734 1 86.94 107 VAL B C 1
ATOM 2323 O O . VAL B 1 107 ? -1.327 -9.172 -15.922 1 86.94 107 VAL B O 1
ATOM 2326 N N . GLN B 1 108 ? -2.672 -7.75 -14.898 1 91.75 108 GLN B N 1
ATOM 2327 C CA . GLN B 1 108 ? -1.667 -7.32 -13.938 1 91.75 108 GLN B CA 1
ATOM 2328 C C . GLN B 1 108 ? -1.875 -8 -12.586 1 91.75 108 GLN B C 1
ATOM 2330 O O . GLN B 1 108 ? -2.99 -8.016 -12.055 1 91.75 108 GLN B O 1
ATOM 2335 N N . VAL B 1 109 ? -0.879 -8.586 -12.133 1 93.44 109 VAL B N 1
ATOM 2336 C CA . VAL B 1 109 ? -0.854 -9.156 -10.789 1 93.44 109 VAL B CA 1
ATOM 2337 C C . VAL B 1 109 ? 0.136 -8.391 -9.914 1 93.44 109 VAL B C 1
ATOM 2339 O O . VAL B 1 109 ? 1.339 -8.383 -10.188 1 93.44 109 VAL B O 1
ATOM 2342 N N . ILE B 1 110 ? -0.362 -7.73 -8.859 1 95.38 110 ILE B N 1
ATOM 2343 C CA . ILE B 1 110 ? 0.413 -6.773 -8.078 1 95.38 110 ILE B CA 1
ATOM 2344 C C . ILE B 1 110 ? 0.489 -7.23 -6.625 1 95.38 110 ILE B C 1
ATOM 2346 O O . ILE B 1 110 ? -0.539 -7.379 -5.957 1 95.38 110 ILE B O 1
ATOM 2350 N N . PHE B 1 111 ? 1.696 -7.418 -6.145 1 96.25 111 PHE B N 1
ATOM 2351 C CA . PHE B 1 111 ? 1.88 -7.984 -4.812 1 96.25 111 PHE B CA 1
ATOM 2352 C C . PHE B 1 111 ? 2.32 -6.914 -3.822 1 96.25 111 PHE B C 1
ATOM 2354 O O . PHE B 1 111 ? 3.037 -5.98 -4.188 1 96.25 111 PHE B O 1
ATOM 2361 N N . SER B 1 112 ? 1.922 -7.062 -2.578 1 96.75 112 SER B N 1
ATOM 2362 C CA . SER B 1 112 ? 2.363 -6.27 -1.436 1 96.75 112 SER B CA 1
ATOM 2363 C C . SER B 1 112 ? 2.314 -7.086 -0.147 1 96.75 112 SER B C 1
ATOM 2365 O O . SER B 1 112 ? 1.906 -8.25 -0.156 1 96.75 112 SER B O 1
ATOM 2367 N N . MET B 1 113 ? 2.82 -6.531 0.909 1 97.19 113 MET B N 1
ATOM 2368 C CA . MET B 1 113 ? 2.697 -7.199 2.201 1 97.19 113 MET B CA 1
ATOM 2369 C C . MET B 1 113 ? 1.303 -7 2.785 1 97.19 113 MET B C 1
ATOM 2371 O O . MET B 1 113 ? 0.752 -5.898 2.729 1 97.19 113 MET B O 1
ATOM 2375 N N . ALA B 1 114 ? 0.787 -8.031 3.379 1 97.31 114 ALA B N 1
ATOM 2376 C CA . ALA B 1 114 ? -0.544 -7.934 3.973 1 97.31 114 ALA B CA 1
ATOM 2377 C C . ALA B 1 114 ? -0.471 -7.383 5.395 1 97.31 114 ALA B C 1
ATOM 2379 O O . ALA B 1 114 ? -1.479 -6.934 5.945 1 97.31 114 ALA B O 1
ATOM 2380 N N . ARG B 1 115 ? 0.634 -7.418 6.02 1 94.19 115 ARG B N 1
ATOM 2381 C CA . ARG B 1 115 ? 0.785 -7.008 7.41 1 94.19 115 ARG B CA 1
ATOM 2382 C C . ARG B 1 115 ? 0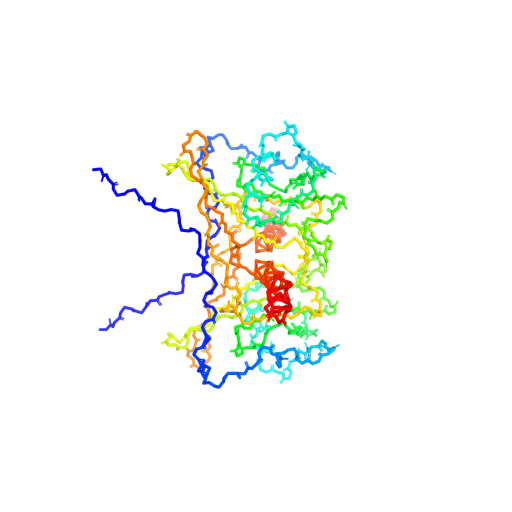.681 -5.492 7.547 1 94.19 115 ARG B C 1
ATOM 2384 O O . ARG B 1 115 ? 0.826 -4.762 6.566 1 94.19 115 ARG B O 1
ATOM 2391 N N . GLY B 1 116 ? 0.458 -5.082 8.75 1 94.38 116 GLY B N 1
ATOM 2392 C CA . GLY B 1 116 ? 0.487 -3.658 9.039 1 94.38 116 GLY B CA 1
ATOM 2393 C C . GLY B 1 116 ? 1.894 -3.102 9.156 1 94.38 116 GLY B C 1
ATOM 2394 O O . GLY B 1 116 ? 2.869 -3.852 9.117 1 94.38 116 GLY B O 1
ATOM 2395 N N . LEU B 1 117 ? 1.941 -1.804 9.227 1 95.19 117 LEU B N 1
ATOM 2396 C CA . LEU B 1 117 ? 3.205 -1.098 9.406 1 95.19 117 LEU B CA 1
ATOM 2397 C C . LEU B 1 117 ? 3.549 -0.973 10.891 1 95.19 117 LEU B C 1
ATOM 2399 O O . LEU B 1 117 ? 3.125 -0.022 11.555 1 95.19 117 LEU B O 1
ATOM 2403 N N . PHE B 1 118 ? 4.383 -1.806 11.422 1 91.62 118 PHE B N 1
ATOM 2404 C CA . PHE B 1 118 ? 4.762 -1.818 12.828 1 91.62 118 PHE B CA 1
ATOM 2405 C C . PHE B 1 118 ? 5.746 -0.699 13.141 1 91.62 118 PHE B C 1
ATOM 2407 O O . PHE B 1 118 ? 6.504 -0.276 12.266 1 91.62 118 PHE B O 1
ATOM 2414 N N . ASP B 1 119 ? 5.844 -0.345 14.359 1 91.25 119 ASP B N 1
ATOM 2415 C CA . ASP B 1 119 ? 6.613 0.82 14.781 1 91.25 119 ASP B CA 1
ATOM 2416 C C . ASP B 1 119 ? 8.094 0.645 14.469 1 91.25 119 ASP B C 1
ATOM 2418 O O . ASP B 1 119 ? 8.766 1.598 14.062 1 91.25 119 ASP B O 1
ATOM 2422 N N . ARG B 1 120 ? 8.547 -0.531 14.57 1 91.25 120 ARG B N 1
ATOM 2423 C CA . ARG B 1 120 ? 9.984 -0.765 14.477 1 91.25 120 ARG B CA 1
ATOM 2424 C C . ARG B 1 120 ? 10.406 -0.951 13.023 1 91.25 120 ARG B C 1
ATOM 2426 O O . ARG B 1 120 ? 11.602 -1.103 12.734 1 91.25 120 ARG B O 1
ATOM 2433 N N . VAL B 1 121 ? 9.523 -0.909 12.148 1 92.31 121 VAL B N 1
ATOM 2434 C CA . VAL B 1 121 ? 9.836 -1.114 10.734 1 92.31 121 VAL B CA 1
ATOM 2435 C C . VAL B 1 121 ? 10.641 0.072 10.211 1 92.31 121 VAL B C 1
ATOM 2437 O O . VAL B 1 121 ? 10.258 1.227 10.406 1 92.31 121 VAL B O 1
ATOM 2440 N N . SER B 1 122 ? 11.766 -0.236 9.625 1 92 122 SER B N 1
ATOM 2441 C CA . SER B 1 122 ? 12.562 0.728 8.875 1 92 122 SER B CA 1
ATOM 2442 C C . SER B 1 122 ? 12.648 0.349 7.402 1 92 122 SER B C 1
ATOM 2444 O O . SER B 1 122 ? 12.875 -0.815 7.066 1 92 122 SER B O 1
ATOM 2446 N N . LEU B 1 123 ? 12.414 1.347 6.527 1 92.44 123 LEU B N 1
ATOM 2447 C CA . LEU B 1 123 ? 12.453 1.099 5.09 1 92.44 123 LEU B CA 1
ATOM 2448 C C . LEU B 1 123 ? 13.609 1.848 4.441 1 92.44 123 LEU B C 1
ATOM 2450 O O . LEU B 1 123 ? 13.781 3.049 4.664 1 92.44 123 LEU B O 1
ATOM 2454 N N . PRO B 1 124 ? 14.336 1.157 3.658 1 88.62 124 PRO B N 1
ATOM 2455 C CA . PRO B 1 124 ? 15.422 1.837 2.943 1 88.62 124 PRO B CA 1
ATOM 2456 C C . PRO B 1 124 ? 14.914 2.73 1.813 1 88.62 124 PRO B C 1
ATOM 2458 O O . PRO B 1 124 ? 13.719 2.703 1.489 1 88.62 124 PRO B O 1
ATOM 2461 N N . PRO B 1 125 ? 15.82 3.545 1.306 1 87.25 125 PRO B N 1
ATOM 2462 C CA . PRO B 1 125 ? 15.43 4.336 0.137 1 87.25 125 PRO B CA 1
ATOM 2463 C C . PRO B 1 125 ? 14.906 3.475 -1.012 1 87.25 125 PRO B C 1
ATOM 2465 O O . PRO B 1 125 ? 15.406 2.371 -1.237 1 87.25 125 PRO B O 1
ATOM 2468 N N . ALA B 1 126 ? 13.938 4.043 -1.675 1 85.56 126 ALA B N 1
ATOM 2469 C CA . ALA B 1 126 ? 13.242 3.299 -2.723 1 85.56 126 ALA B CA 1
ATOM 2470 C C . ALA B 1 126 ? 14.219 2.789 -3.775 1 85.56 126 ALA B C 1
ATOM 2472 O O . ALA B 1 126 ? 14.039 1.702 -4.328 1 85.56 126 ALA B O 1
ATOM 2473 N N . GLN B 1 127 ? 15.227 3.488 -4.078 1 82.38 127 GLN B N 1
ATOM 2474 C CA . GLN B 1 127 ? 16.188 3.146 -5.121 1 82.38 127 GLN B CA 1
ATOM 2475 C C . GLN B 1 127 ? 16.906 1.843 -4.797 1 82.38 127 GLN B C 1
ATOM 2477 O O . GLN B 1 127 ? 17.453 1.186 -5.688 1 82.38 127 GLN B O 1
ATOM 2482 N N . TRP B 1 128 ? 16.906 1.474 -3.506 1 82.44 128 TRP B N 1
ATOM 2483 C CA . TRP B 1 128 ? 17.656 0.292 -3.086 1 82.44 128 TRP B CA 1
ATOM 2484 C C . TRP B 1 128 ? 16.781 -0.958 -3.164 1 82.44 128 TRP B C 1
ATOM 2486 O O . TRP B 1 128 ? 17.281 -2.078 -3.035 1 82.44 128 TRP B O 1
ATOM 2496 N N . ILE B 1 129 ? 15.5 -0.697 -3.367 1 85.69 129 ILE B N 1
ATOM 2497 C CA . ILE B 1 129 ? 14.633 -1.86 -3.236 1 85.69 129 ILE B CA 1
ATOM 2498 C C . ILE B 1 129 ? 13.805 -2.037 -4.512 1 85.69 129 ILE B C 1
ATOM 2500 O O . ILE B 1 129 ? 12.703 -2.578 -4.473 1 85.69 129 ILE B O 1
ATOM 2504 N N . GLU B 1 130 ? 14.328 -1.689 -5.52 1 80.44 130 GLU B N 1
ATOM 2505 C CA . GLU B 1 130 ? 13.625 -1.848 -6.789 1 80.44 130 GLU B CA 1
ATOM 2506 C C . GLU B 1 130 ? 13.555 -3.314 -7.203 1 80.44 130 GLU B C 1
ATOM 2508 O O . GLU B 1 130 ? 14.562 -4.027 -7.164 1 80.44 130 GLU B O 1
ATOM 2513 N N . VAL B 1 131 ? 12.352 -3.756 -7.477 1 81.5 131 VAL B N 1
ATOM 2514 C CA . VAL B 1 131 ? 12.117 -5.098 -8 1 81.5 131 VAL B CA 1
ATOM 2515 C C . VAL B 1 131 ? 11.516 -5.004 -9.398 1 81.5 131 VAL B C 1
ATOM 2517 O O . VAL B 1 131 ? 10.43 -4.445 -9.578 1 81.5 131 VAL B O 1
ATOM 2520 N N . PRO B 1 132 ? 12.164 -5.496 -10.32 1 82.38 132 PRO B N 1
ATOM 2521 C CA . PRO B 1 132 ? 11.648 -5.391 -11.688 1 82.38 132 PRO B CA 1
ATOM 2522 C C . PRO B 1 132 ? 10.336 -6.141 -11.891 1 82.38 132 PRO B C 1
ATOM 2524 O O . PRO B 1 132 ? 10.094 -7.152 -11.227 1 82.38 132 PRO B O 1
ATOM 2527 N N . ASN B 1 133 ? 9.609 -5.617 -12.82 1 85.75 133 ASN B N 1
ATOM 2528 C CA . ASN B 1 133 ? 8.422 -6.344 -13.25 1 85.75 133 ASN B CA 1
ATOM 2529 C C . ASN B 1 133 ? 8.781 -7.617 -14.008 1 85.75 133 ASN B C 1
ATOM 2531 O O . ASN B 1 133 ? 9.875 -7.727 -14.562 1 85.75 133 ASN B O 1
ATOM 2535 N N . LYS B 1 134 ? 7.898 -8.555 -13.969 1 86 134 LYS B N 1
ATOM 2536 C CA . LYS B 1 134 ? 8.039 -9.781 -14.75 1 86 134 LYS B CA 1
ATOM 2537 C C . LYS B 1 134 ? 6.84 -9.984 -15.672 1 86 134 LYS B C 1
ATOM 2539 O O . LYS B 1 134 ? 5.695 -9.742 -15.273 1 86 134 LYS B O 1
ATOM 2544 N N . GLU B 1 135 ? 7.133 -10.359 -16.828 1 87.19 135 GLU B N 1
ATOM 2545 C CA . GLU B 1 135 ? 6.082 -10.727 -17.781 1 87.19 135 GLU B CA 1
ATOM 2546 C C . GLU B 1 135 ? 6 -12.242 -17.938 1 87.19 135 GLU B C 1
ATOM 2548 O O . GLU B 1 135 ? 7.02 -12.906 -18.156 1 87.19 135 GLU B O 1
ATOM 2553 N N . LEU B 1 136 ? 4.84 -12.703 -17.656 1 86.25 136 LEU B N 1
ATOM 2554 C CA . LEU B 1 136 ? 4.578 -14.125 -17.844 1 86.25 136 LEU B CA 1
ATOM 2555 C C . LEU B 1 136 ? 3.57 -14.352 -18.969 1 86.25 136 LEU B C 1
ATOM 2557 O O . LEU B 1 136 ? 2.738 -13.484 -19.25 1 86.25 136 LEU B O 1
ATOM 2561 N N . SER B 1 137 ? 3.719 -15.453 -19.688 1 84.06 137 SER B N 1
ATOM 2562 C CA . SER B 1 137 ? 2.758 -15.836 -20.719 1 84.06 137 SER B CA 1
ATOM 2563 C C . SER B 1 137 ? 1.999 -17.094 -20.328 1 84.06 137 SER B C 1
ATOM 2565 O O . SER B 1 137 ? 2.605 -18.078 -19.891 1 84.06 137 SER B O 1
ATOM 2567 N N . LEU B 1 138 ? 0.68 -16.922 -20.453 1 77.88 138 LEU B N 1
ATOM 2568 C CA . LEU B 1 138 ? -0.158 -18.094 -20.203 1 77.88 138 LEU B CA 1
ATOM 2569 C C . LEU B 1 138 ? -0.389 -18.891 -21.484 1 77.88 138 LEU B C 1
ATOM 2571 O O . LEU B 1 138 ? -0.139 -18.391 -22.578 1 77.88 138 LEU B O 1
ATOM 2575 N N . ASN B 1 139 ? -0.874 -20.141 -21.234 1 77.31 139 ASN B N 1
ATOM 2576 C CA . ASN B 1 139 ? -1.092 -21.031 -22.359 1 77.31 139 ASN B CA 1
ATOM 2577 C C . ASN B 1 139 ? -2.162 -20.5 -23.312 1 77.31 139 ASN B C 1
ATOM 2579 O O . ASN B 1 139 ? -2.123 -20.766 -24.516 1 77.31 139 ASN B O 1
ATOM 2583 N N . ASN B 1 140 ? -3.07 -19.75 -22.812 1 73.81 140 ASN B N 1
ATOM 2584 C CA . ASN B 1 140 ? -4.172 -19.266 -23.625 1 73.81 140 ASN B CA 1
ATOM 2585 C C . ASN B 1 140 ? -3.797 -17.969 -24.359 1 73.81 140 ASN B C 1
ATOM 2587 O O . ASN B 1 140 ? -4.645 -17.344 -25 1 73.81 140 ASN B O 1
ATOM 2591 N N . GLY B 1 141 ? -2.547 -17.562 -24.25 1 77.19 141 GLY B N 1
ATOM 2592 C CA . GLY B 1 141 ? -2.086 -16.375 -24.953 1 77.19 141 GLY B CA 1
ATOM 2593 C C . GLY B 1 141 ? -2.168 -15.117 -24.109 1 77.19 141 GLY B C 1
ATOM 2594 O O . GLY B 1 141 ? -1.646 -14.07 -24.5 1 77.19 141 GLY B O 1
ATOM 2595 N N . MET B 1 142 ? -2.789 -15.203 -23.031 1 79.25 142 MET B N 1
ATOM 2596 C CA . MET B 1 142 ? -2.875 -14.047 -22.141 1 79.25 142 MET B CA 1
ATOM 2597 C C . MET B 1 142 ? -1.521 -13.734 -21.516 1 79.25 142 MET B C 1
ATOM 2599 O O . MET B 1 142 ? -0.783 -14.648 -21.141 1 79.25 142 MET B O 1
ATOM 2603 N N . LYS B 1 143 ? -1.269 -12.445 -21.5 1 86.94 143 LYS B N 1
ATOM 2604 C CA . LYS B 1 143 ? -0.036 -12 -20.844 1 86.94 143 LYS B CA 1
ATOM 2605 C C . LYS B 1 143 ? -0.296 -11.547 -19.422 1 86.94 143 LYS B C 1
ATOM 2607 O O . LYS B 1 143 ? -1.322 -10.922 -19.141 1 86.94 143 LYS B O 1
ATOM 2612 N N . VAL B 1 144 ? 0.618 -11.969 -18.578 1 89.44 144 VAL B N 1
ATOM 2613 C CA . VAL B 1 144 ? 0.518 -11.594 -17.172 1 89.44 144 VAL B CA 1
ATOM 2614 C C . VAL B 1 144 ? 1.709 -10.719 -16.781 1 89.44 144 VAL B C 1
ATOM 2616 O O . VAL B 1 144 ? 2.861 -11.109 -16.969 1 89.44 144 VAL B O 1
ATOM 2619 N N . CYS B 1 145 ? 1.395 -9.523 -16.344 1 90.12 145 CYS B N 1
ATOM 2620 C CA . CYS B 1 145 ? 2.426 -8.648 -15.797 1 90.12 145 CYS B CA 1
ATOM 2621 C C . CYS B 1 145 ? 2.441 -8.703 -14.273 1 90.12 145 CYS B C 1
ATOM 2623 O O . CYS B 1 145 ? 1.469 -8.312 -13.625 1 90.12 145 CYS B O 1
ATOM 2625 N N . VAL B 1 146 ? 3.488 -9.188 -13.773 1 91.44 146 VAL B N 1
ATOM 2626 C CA . VAL B 1 146 ? 3.633 -9.336 -12.328 1 91.44 146 VAL B CA 1
ATOM 2627 C C . VAL B 1 146 ? 4.496 -8.203 -11.773 1 91.44 146 VAL B C 1
ATOM 2629 O O . VAL B 1 146 ? 5.586 -7.938 -12.289 1 91.44 146 VAL B O 1
ATOM 2632 N N . GLN B 1 147 ? 3.988 -7.562 -10.734 1 91.69 147 GLN B N 1
ATOM 2633 C CA . GLN B 1 147 ? 4.68 -6.398 -10.188 1 91.69 147 GLN B CA 1
ATOM 2634 C C . GLN B 1 147 ? 4.551 -6.344 -8.672 1 91.69 147 GLN B C 1
ATOM 2636 O O . GLN B 1 147 ? 3.688 -7.008 -8.094 1 91.69 147 GLN B O 1
ATOM 2641 N N . ILE B 1 148 ? 5.477 -5.609 -8.086 1 94.19 148 ILE B N 1
ATOM 2642 C CA . ILE B 1 148 ? 5.309 -5.172 -6.703 1 94.19 148 ILE B CA 1
ATOM 2643 C C . ILE B 1 148 ? 4.535 -3.852 -6.668 1 94.19 148 ILE B C 1
ATOM 2645 O O . ILE B 1 148 ? 4.793 -2.955 -7.477 1 94.19 148 ILE B O 1
ATOM 2649 N N . GLU B 1 149 ? 3.662 -3.768 -5.77 1 94.94 149 GLU B N 1
ATOM 2650 C CA . GLU B 1 149 ? 2.816 -2.582 -5.668 1 94.94 149 GLU B CA 1
ATOM 2651 C C . GLU B 1 149 ? 3.646 -1.333 -5.391 1 94.94 149 GLU B C 1
ATOM 2653 O O . GLU B 1 149 ? 4.555 -1.358 -4.559 1 94.94 149 GLU B O 1
ATOM 2658 N N . ASP B 1 150 ? 3.369 -0.27 -6.066 1 92.62 150 ASP B N 1
ATOM 2659 C CA . ASP B 1 150 ? 3.986 1.012 -5.738 1 92.62 150 ASP B CA 1
ATOM 2660 C C . ASP B 1 150 ? 3.312 1.653 -4.527 1 92.62 150 ASP B C 1
ATOM 2662 O O . ASP B 1 150 ? 2.545 2.609 -4.672 1 92.62 150 ASP B O 1
ATOM 2666 N N . SER B 1 151 ? 3.652 1.169 -3.404 1 94.5 151 SER B N 1
ATOM 2667 C CA . SER B 1 151 ? 3.059 1.556 -2.127 1 94.5 151 SER B CA 1
ATOM 2668 C C . SER B 1 151 ? 4.031 1.329 -0.976 1 94.5 151 SER B C 1
ATOM 2670 O O . SER B 1 151 ? 5.109 0.758 -1.167 1 94.5 151 SER B O 1
ATOM 2672 N N . ILE B 1 152 ? 3.615 1.824 0.148 1 96.62 152 ILE B N 1
ATOM 2673 C CA . ILE B 1 152 ? 4.41 1.571 1.345 1 96.62 152 ILE B CA 1
ATOM 2674 C C . ILE B 1 152 ? 4.52 0.067 1.584 1 96.62 152 ILE B C 1
ATOM 2676 O O . ILE B 1 152 ? 5.613 -0.453 1.815 1 96.62 152 ILE B O 1
ATOM 2680 N N . HIS B 1 153 ? 3.426 -0.651 1.517 1 97.06 153 HIS B N 1
ATOM 2681 C CA . HIS B 1 153 ? 3.416 -2.088 1.774 1 97.06 153 HIS B CA 1
ATOM 2682 C C . HIS B 1 153 ? 4.078 -2.855 0.636 1 97.06 153 HIS B C 1
ATOM 2684 O O . HIS 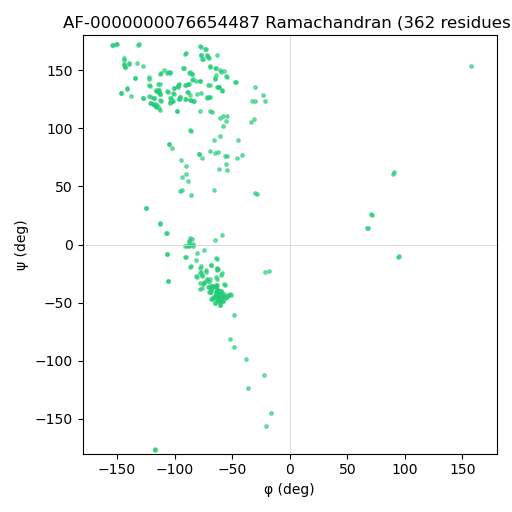B 1 153 ? 4.586 -3.961 0.84 1 97.06 153 HIS B O 1
ATOM 2690 N N . GLY B 1 154 ? 3.977 -2.295 -0.555 1 96.19 154 GLY B N 1
ATOM 2691 C CA . GLY B 1 154 ? 4.789 -2.842 -1.632 1 96.19 154 GLY B CA 1
ATOM 2692 C C . GLY B 1 154 ? 6.277 -2.711 -1.381 1 96.19 154 GLY B C 1
ATOM 2693 O O . GLY B 1 154 ? 7.039 -3.646 -1.637 1 96.19 154 GLY B O 1
ATOM 2694 N N . GLN B 1 155 ? 6.707 -1.581 -0.916 1 94.56 155 GLN B N 1
ATOM 2695 C CA . GLN B 1 155 ? 8.117 -1.365 -0.59 1 94.56 155 GLN B CA 1
ATOM 2696 C C . GLN B 1 155 ? 8.562 -2.281 0.544 1 94.56 155 GLN B C 1
ATOM 2698 O O . GLN B 1 155 ? 9.711 -2.721 0.577 1 94.56 155 GLN B O 1
ATOM 2703 N N . LEU B 1 156 ? 7.664 -2.5 1.475 1 94.94 156 LEU B N 1
ATOM 2704 C CA . LEU B 1 156 ? 7.953 -3.459 2.535 1 94.94 156 LEU B CA 1
ATOM 2705 C C . LEU B 1 156 ? 8.266 -4.836 1.955 1 94.94 156 LEU B C 1
ATOM 2707 O O . LEU B 1 156 ? 9.258 -5.457 2.33 1 94.94 156 LEU B O 1
ATOM 2711 N N . LEU B 1 157 ? 7.418 -5.266 1.065 1 94.94 157 LEU B N 1
ATOM 2712 C CA . LEU B 1 157 ? 7.645 -6.555 0.424 1 94.94 157 LEU B CA 1
ATOM 2713 C C . LEU B 1 157 ? 8.953 -6.551 -0.362 1 94.94 157 LEU B C 1
ATOM 2715 O O . LEU B 1 157 ? 9.75 -7.484 -0.255 1 94.94 157 LEU B O 1
ATOM 2719 N N . ALA B 1 158 ? 9.117 -5.535 -1.138 1 93.5 158 ALA B N 1
ATOM 2720 C CA . ALA B 1 158 ? 10.336 -5.418 -1.936 1 93.5 158 ALA B CA 1
ATOM 2721 C C . ALA B 1 158 ? 11.578 -5.477 -1.051 1 93.5 158 ALA B C 1
ATOM 2723 O O . ALA B 1 158 ? 12.562 -6.137 -1.394 1 93.5 158 ALA B O 1
ATOM 2724 N N . SER B 1 159 ? 11.555 -4.734 0.049 1 91.31 159 SER B N 1
ATOM 2725 C CA . SER B 1 159 ? 12.672 -4.723 0.982 1 91.31 159 SER B CA 1
ATOM 2726 C C . SER B 1 159 ? 12.977 -6.125 1.499 1 91.31 159 SER B C 1
ATOM 2728 O O . SER B 1 159 ? 14.141 -6.516 1.611 1 91.31 159 SER B O 1
ATOM 2730 N N . TYR B 1 160 ? 11.984 -6.863 1.819 1 90.38 160 TYR B N 1
ATOM 2731 C CA . TYR B 1 160 ? 12.141 -8.242 2.277 1 90.38 160 TYR B CA 1
ATOM 2732 C C . TYR B 1 160 ? 12.773 -9.102 1.193 1 90.38 160 TYR B C 1
ATOM 2734 O O . TYR B 1 160 ? 13.703 -9.867 1.464 1 90.38 160 TYR B O 1
ATOM 2742 N N . LEU B 1 161 ? 12.266 -8.961 0.022 1 89.62 161 LEU B N 1
ATOM 2743 C CA . LEU B 1 161 ? 12.766 -9.773 -1.084 1 89.62 161 LEU B CA 1
ATOM 2744 C C . LEU B 1 161 ? 14.234 -9.461 -1.367 1 89.62 161 LEU B C 1
ATOM 2746 O O . LEU B 1 161 ? 15.016 -10.359 -1.684 1 89.62 161 LEU B O 1
ATOM 2750 N N . LYS B 1 162 ? 14.5 -8.219 -1.272 1 85.62 162 LYS B N 1
ATOM 2751 C CA . LYS B 1 162 ? 15.891 -7.816 -1.472 1 85.62 162 LYS B CA 1
ATOM 2752 C C . LYS B 1 162 ? 16.797 -8.43 -0.405 1 85.62 162 LYS B C 1
ATOM 2754 O O . LYS B 1 162 ? 17.906 -8.883 -0.707 1 85.62 162 LYS B O 1
ATOM 2759 N N . LYS B 1 163 ? 16.344 -8.359 0.78 1 83.62 163 LYS B N 1
ATOM 2760 C CA . LYS B 1 163 ? 17.109 -8.961 1.874 1 83.62 163 LYS B CA 1
ATOM 2761 C C . LYS B 1 163 ? 17.297 -10.453 1.651 1 83.62 163 LYS B C 1
ATOM 2763 O O . LYS B 1 163 ? 18.375 -10.992 1.942 1 83.62 163 LYS B O 1
ATOM 2768 N N . LEU B 1 164 ? 16.297 -11.094 1.175 1 81.62 164 LEU B N 1
ATOM 2769 C CA . LEU B 1 164 ? 16.406 -12.516 0.882 1 81.62 164 LEU B CA 1
ATOM 2770 C C . LEU B 1 164 ? 17.406 -12.773 -0.237 1 81.62 164 LEU B C 1
ATOM 2772 O O . LEU B 1 164 ? 18.188 -13.727 -0.168 1 81.62 164 LEU B O 1
ATOM 2776 N N . GLY B 1 165 ? 17.219 -12.016 -1.353 1 70.56 165 GLY B N 1
ATOM 2777 C CA . GLY B 1 165 ? 18.172 -12.148 -2.439 1 70.56 165 GLY B CA 1
ATOM 2778 C C . GLY B 1 165 ? 19.609 -11.945 -1.999 1 70.56 165 GLY B C 1
ATOM 2779 O O . GLY B 1 165 ? 20.5 -12.68 -2.43 1 70.56 165 GLY B O 1
ATOM 2780 N N . MET B 1 166 ? 19.688 -10.969 -1.246 1 60.22 166 MET B N 1
ATOM 2781 C CA . MET B 1 166 ? 21.031 -10.703 -0.714 1 60.22 166 MET B CA 1
ATOM 2782 C C . MET B 1 166 ? 21.516 -11.875 0.127 1 60.22 166 MET B C 1
ATOM 2784 O O . MET B 1 166 ? 22.688 -12.258 0.044 1 60.22 166 MET B O 1
ATOM 2788 N N . LEU B 1 167 ? 20.625 -12.32 0.85 1 51.66 167 LEU B N 1
ATOM 2789 C CA . LEU B 1 167 ? 20.969 -13.461 1.68 1 51.66 167 LEU B CA 1
ATOM 2790 C C . LEU B 1 167 ? 21.312 -14.68 0.818 1 51.66 167 LEU B C 1
ATOM 2792 O O . LEU B 1 167 ? 22.25 -15.414 1.119 1 51.66 167 LEU B O 1
ATOM 2796 N N . GLU B 1 168 ? 20.5 -14.82 -0.223 1 59.69 168 GLU B N 1
ATOM 2797 C CA . GLU B 1 168 ? 20.766 -15.938 -1.122 1 59.69 168 GLU B CA 1
ATOM 2798 C C . GLU B 1 168 ? 22.109 -15.781 -1.823 1 59.69 168 GLU B C 1
ATOM 2800 O O . GLU B 1 168 ? 22.859 -16.75 -1.96 1 59.69 168 GLU B O 1
ATOM 2805 N N . LEU B 1 169 ? 22.359 -14.586 -2.285 1 52.41 169 LEU B N 1
ATOM 2806 C CA . LEU B 1 169 ? 23.641 -14.32 -2.918 1 52.41 169 LEU B CA 1
ATOM 2807 C C . LEU B 1 169 ? 24.781 -14.539 -1.934 1 52.41 169 LEU B C 1
ATOM 2809 O O . LEU B 1 169 ? 25.828 -15.078 -2.301 1 52.41 169 LEU B O 1
ATOM 2813 N N . GLN B 1 170 ? 24.641 -14.078 -0.772 1 48.03 170 GLN B N 1
ATOM 2814 C CA . GLN B 1 170 ? 25.656 -14.273 0.256 1 48.03 170 GLN B CA 1
ATOM 2815 C C . GLN B 1 170 ? 25.844 -15.75 0.562 1 48.03 170 GLN B C 1
ATOM 2817 O O . GLN B 1 170 ? 26.984 -16.219 0.738 1 48.03 170 GLN B O 1
ATOM 2822 N N . ALA B 1 171 ? 24.828 -16.406 0.601 1 49.59 171 ALA B N 1
ATOM 2823 C CA . ALA B 1 171 ? 24.891 -17.844 0.872 1 49.59 171 ALA B CA 1
ATOM 2824 C C . ALA B 1 171 ? 25.516 -18.594 -0.303 1 49.59 171 ALA B C 1
ATOM 2826 O O . ALA B 1 171 ? 26.281 -19.531 -0.109 1 49.59 171 ALA B O 1
ATOM 2827 N N . ASN B 1 172 ? 25.062 -18.078 -1.438 1 52.69 172 ASN B N 1
ATOM 2828 C CA . ASN B 1 172 ? 25.641 -18.719 -2.617 1 52.69 172 ASN B CA 1
ATOM 2829 C C . ASN B 1 172 ? 27.062 -18.219 -2.879 1 52.69 172 ASN B C 1
ATOM 2831 O O . ASN B 1 172 ? 27.859 -18.922 -3.521 1 52.69 172 ASN B O 1
ATOM 2835 N N . GLY B 1 173 ? 27.328 -16.938 -2.672 1 48.44 173 GLY B N 1
ATOM 2836 C CA . GLY B 1 173 ? 28.688 -16.422 -2.805 1 48.44 173 GLY B CA 1
ATOM 2837 C C . GLY B 1 173 ? 29.656 -17.031 -1.81 1 48.44 173 GLY B C 1
ATOM 2838 O O . GLY B 1 173 ? 30.828 -17.234 -2.125 1 48.44 173 GLY B O 1
ATOM 2839 N N . THR B 1 174 ? 29.234 -17.125 -0.649 1 44.47 174 THR B N 1
ATOM 2840 C CA . THR B 1 174 ? 30.109 -17.844 0.263 1 44.47 174 THR B CA 1
ATOM 2841 C C . THR B 1 174 ? 30.359 -19.266 -0.225 1 44.47 174 THR B C 1
ATOM 2843 O O . THR B 1 174 ? 31.438 -19.828 0.017 1 44.47 174 THR B O 1
ATOM 2846 N N . THR B 1 175 ? 29.453 -19.75 -0.993 1 40.09 175 THR B N 1
ATOM 2847 C CA . THR B 1 175 ? 29.75 -21.094 -1.497 1 40.09 175 THR B CA 1
ATOM 2848 C C . THR B 1 175 ? 30.766 -21.016 -2.633 1 40.09 175 THR B C 1
ATOM 2850 O O . THR B 1 175 ? 31.609 -21.906 -2.771 1 40.09 175 THR B O 1
ATOM 2853 N N . GLU B 1 176 ? 30.734 -19.922 -3.451 1 39.25 176 GLU B N 1
ATOM 2854 C CA . GLU B 1 176 ? 31.734 -19.875 -4.504 1 39.25 176 GLU B CA 1
ATOM 2855 C C . GLU B 1 176 ? 33.125 -19.516 -3.938 1 39.25 176 GLU B C 1
ATOM 2857 O O . GLU B 1 176 ? 34.125 -20 -4.426 1 39.25 176 GLU B O 1
ATOM 2862 N N . MET B 1 177 ? 33.188 -18.719 -2.941 1 37.44 177 MET B N 1
ATOM 2863 C CA . MET B 1 177 ? 34.531 -18.453 -2.43 1 37.44 177 MET B CA 1
ATOM 2864 C C . MET B 1 177 ? 35.125 -19.703 -1.789 1 37.44 177 MET B C 1
ATOM 2866 O O . MET B 1 177 ? 36.344 -19.906 -1.83 1 37.44 177 MET B O 1
ATOM 2870 N N . GLU B 1 178 ? 34.312 -20.422 -1.147 1 37.41 178 GLU B N 1
ATOM 2871 C CA . GLU B 1 178 ? 34.938 -21.578 -0.524 1 37.41 178 GLU B CA 1
ATOM 2872 C C . GLU B 1 178 ? 35.312 -22.609 -1.569 1 37.41 178 GLU B C 1
ATOM 2874 O O . GLU B 1 178 ? 36.281 -23.359 -1.379 1 37.41 178 GLU B O 1
ATOM 2879 N N . MET B 1 179 ? 34.656 -22.625 -2.746 1 36.78 179 MET B N 1
ATOM 2880 C CA . MET B 1 179 ? 35.125 -23.625 -3.705 1 36.78 179 MET B CA 1
ATOM 2881 C C . MET B 1 179 ? 36.375 -23.156 -4.445 1 36.78 179 MET B C 1
ATOM 2883 O O . MET B 1 179 ? 37.125 -23.969 -4.949 1 36.78 179 MET B O 1
ATOM 2887 N N . GLU B 1 180 ? 36.5 -21.781 -4.57 1 40.25 180 GLU B N 1
ATOM 2888 C CA . GLU B 1 180 ? 37.688 -21.406 -5.312 1 40.25 180 GLU B CA 1
ATOM 2889 C C . GLU B 1 180 ? 38.938 -21.562 -4.449 1 40.25 180 GLU B C 1
ATOM 2891 O O . GLU B 1 180 ? 40.062 -21.672 -4.969 1 40.25 180 GLU B O 1
ATOM 2896 N N . SER B 1 181 ? 38.781 -21.453 -3.164 1 36.44 181 SER B N 1
ATOM 2897 C CA . SER B 1 181 ? 40.062 -21.547 -2.467 1 36.44 181 SER B CA 1
ATOM 2898 C C . SER B 1 181 ? 40.531 -22.984 -2.369 1 36.44 181 SER B C 1
ATOM 2900 O O . SER B 1 181 ? 41.656 -23.234 -1.943 1 36.44 181 SER B O 1
ATOM 2902 N N . SER B 1 182 ? 39.562 -24 -2.436 1 33.72 182 SER B N 1
ATOM 2903 C CA . SER B 1 182 ? 40.156 -25.312 -2.23 1 33.72 182 SER B CA 1
ATOM 2904 C C . SER B 1 182 ? 40.75 -25.875 -3.529 1 33.72 182 SER B C 1
ATOM 2906 O O . SER B 1 182 ? 41.219 -27 -3.562 1 33.72 182 SER B O 1
ATOM 2908 N N . GLN B 1 183 ? 40.625 -25.109 -4.68 1 27.98 183 GLN B N 1
ATOM 2909 C CA . GLN B 1 183 ? 41.594 -25.656 -5.629 1 27.98 183 GLN B CA 1
ATOM 2910 C C . GLN B 1 183 ? 42.938 -24.938 -5.523 1 27.98 183 GLN B C 1
ATOM 2912 O O . GLN B 1 183 ? 43 -23.719 -5.305 1 27.98 183 GLN B O 1
#

Organism: Fusarium proliferatum (strain ET1) (NCBI:txid1227346)

Sequence (366 aa):
MAPIRTCKQVRFRDQYERPKNKASLTEMGKPDGITILTKKDEVCCFITGTLSRFLKPLEIPPNTHLIEHRPWSAGGIYTIRSIEPILPNTRYDIAVRVIIHHEMGWVQVIFSMARGLFDRVSLPPAQWIEVPNKELSLNNGMKVCVQIEDSIHGQLLASYLKKLGMLELQANGTTEMEMESSQMAPIRTCKQVRFRDQYERPKNKASLTEMGKPDGITILTKKDEVCCFITGTLSRFLKPLEIPPNTHLIEHRPWSAGGIYTIRSIEPILPNTRYDIAVRVIIHHEMGWVQVIFSMARGLFDRVSLPPAQWIEVPNKELSLNNGMKVCVQIEDSIHGQLLASYLKKLGMLELQANGTTEMEMESSQ

Foldseek 3Di:
DDDPDDDPPDDPCLDPPDPPDPPPPPVFDPPPDWDKAFPVDPVFVVLQVVVQVQLPPQHADRGKIWTWPGDPSRFTKIWIADPDARDPPDRWIKIWTWRDDVVVLEIEIEIFTPDDDDPPDDADDPVQQDDDWDWDADPVGRIYIYYYDPDPRSSVVSRSSSVVVVVVCVVVVVVVVVVVVVD/DDDPDDDDPDDDCLDDDDPPDPPPPVPQPPPPDWDKAFCVDPVFVVLQVVVQVQLPPQHADRGKIWTWPGDPVRFTKIWIADPDDRDPPDRWIKIWTWRDDVVVLEIEIEIFTPDDDDPPDDADDPVQQDDDWDWDADPVGRIYIYYYDPDPRSSVVSRSSSVVVVVVCVVVVVVVVVVVVVD

Solvent-accessible surface area (backbone atoms only — not comparable to full-atom values): 20708 Å² total; per-residue (Å²): 135,77,83,83,85,72,89,78,79,63,66,63,82,44,58,54,78,83,76,76,74,84,71,60,85,73,67,63,65,65,73,101,67,72,49,74,38,38,75,87,32,68,66,36,42,51,52,54,51,51,48,35,65,69,48,53,90,50,70,58,55,88,70,45,30,29,40,48,28,26,56,69,81,48,33,17,28,35,36,43,43,46,89,54,53,60,46,87,99,42,80,59,41,38,22,39,39,38,43,59,38,73,93,72,44,36,32,37,40,31,34,26,38,24,55,45,70,55,73,78,48,71,55,74,44,48,86,79,33,72,67,78,63,44,80,44,77,46,94,88,67,40,34,35,37,37,30,56,35,53,39,73,43,12,46,50,38,30,43,51,51,48,52,48,49,49,47,48,49,48,56,50,45,53,50,51,56,58,56,57,66,75,101,136,72,79,77,85,76,82,80,76,73,76,65,82,46,50,58,75,78,74,74,75,85,70,58,84,72,65,67,57,63,72,101,67,71,48,73,37,39,74,87,33,67,65,37,42,52,53,53,50,51,49,36,64,68,47,54,90,52,71,58,54,87,69,45,33,29,40,49,28,26,55,70,82,48,31,17,27,35,36,44,41,46,89,54,54,59,45,88,100,42,82,60,42,38,22,38,38,36,38,57,37,73,92,75,46,37,32,37,40,31,33,26,40,24,55,44,71,56,73,77,48,71,54,76,46,40,82,79,34,72,64,78,69,44,81,43,77,46,94,87,67,40,34,33,40,37,36,53,36,55,39,74,43,12,46,54,38,30,43,51,51,47,52,47,50,49,47,49,47,50,57,50,46,53,49,50,53,56,56,57,65,75,101

Radius of gyration: 22.29 Å; Cα contacts (8 Å, |Δi|>4): 631; chains: 2; bounding box: 84×58×59 Å

pLDDT: mean 75.76, std 23.78, range [20.48, 98.31]